Protein 2QZ6 (pdb70)

Organism: Pseudomonas fluorescens (NCBI:txid294)

InterPro domains:
  IPR001466 Beta-lactamase-related [PF00144] (8-355)
  IPR001586 Beta-lactamase, class-C active site [PS00336] (56-63)
  IPR012338 Beta-lactamase/transpeptidase-like [G3DSA:3.40.710.10] (1-358)
  IPR012338 Beta-lactamase/transpeptidase-like [SSF56601] (3-356)
  IPR050491 Beta-lactamase AmpC-like [PTHR46825] (4-354)
  IPR058136 Beta-lactamase AmpC [NF033085] (2-355)

B-factor: mean 21.41, std 12.97, range [0.08, 87.24]

CATH classification: 3.40.710.10

Secondary structure (DSSP, 8-state):
-HHHHHHHHHHHHHHHTT-SEEEEEEEETTEEEEEEEEBS-TTT-PBP-TT-BEE-GGGHHHHHHHHHHHHHHTTS--TTSBGGGG-GGGTTSGGGSSBHHHHHTT-SS---SS---HHHHHHHHH---SS-TTTEE---HHHHHHHHHHHHHTTTS-HHHHIIIIITGGGT-SSEESS--GGGGGGBPPPB-TTS-B--PPP-TTHHHHT--EE-HHHHHHHHHHHH-GGGS-HHHHHHHHHHTSEEEEETTEEE-SS-EEEESS--HHHHHHHT-SHHHHS-EE-EEEEEEEPP-SSEEEEEEEE-SS-EEEEEEETTTTEEEEEEESB---HHHHHHHHHHHHHH-

Foldseek 3Di:
DLLVLLCVQVVVVCVVQVFQWKKKWKWAPNRIDIDIDHALEPPVRHGADLFFKFFFAQLLQLLLLLLLLLLVLVVLDDQAQQLCVQPVLLPDDLSNRAGLVLLQQQQSADAAAEDCVCVLVVSNNPDDGNGHGQFKHAHHQSSQLSSSQSSCSSVVHGSQCSSVVPRQVLLVAPFKHLDDDPVCVVSHGFFAASVRHTDDFDDDRSSSNGGRMMGGNVRVVSVVLCLLVVVVGPPSSVSSSQQQLWFFWDFQQWTHGRSKIKHAPPDDLVSVQVCVDPCVHHPMTTIGTDPPTGGDDARMKIKHWRDGRGKTWIWIAGSNRSIIMIMITSHNDDPSSVSVSRVSSRVVD

Nearest PDB structures (foldseek):
  2qz6-assembly1_A  TM=1.003E+00  e=3.146E-72  Pseudomonas fluorescens
  8sdv-assembly1_A  TM=9.939E-01  e=1.011E-52  Pseudomonas aeruginosa
  4gzb-assembly1_A  TM=9.931E-01  e=1.407E-52  Pseudomonas aeruginosa PAO1
  4hef-assembly1_A  TM=9.935E-01  e=1.486E-52  Pseudomonas aeruginosa PAO1
  8sdl-assembly1_A  TM=9.933E-01  e=1.023E-51  Pseudomonas aeruginosa

Structure (mmCIF, N/CA/C/O backbone):
data_2QZ6
#
_entry.id   2QZ6
#
_cell.length_a   43.600
_cell.length_b   69.700
_cell.length_c   53.900
_cell.angle_alpha   90.000
_cell.angle_beta   90.900
_cell.angle_gamma   90.000
#
_symmetry.space_group_name_H-M   'P 1 21 1'
#
loop_
_entity.id
_entity.type
_entity.pdbx_description
1 polymer Beta-lactamase
2 water water
#
loop_
_atom_site.group_PDB
_atom_site.id
_atom_site.type_symbol
_atom_site.label_atom_id
_atom_site.label_alt_id
_atom_site.label_comp_id
_atom_site.label_asym_id
_atom_site.label_entity_id
_atom_site.label_seq_id
_atom_site.pdbx_PDB_ins_code
_atom_site.Cartn_x
_atom_site.Cartn_y
_atom_site.Cartn_z
_atom_site.occupancy
_atom_site.B_iso_or_equiv
_atom_site.auth_seq_id
_atom_site.auth_comp_id
_atom_site.auth_asym_id
_atom_site.auth_atom_id
_atom_site.pdbx_PDB_model_num
ATOM 1 N N . ASP A 1 3 ? 30.927 3.230 -11.011 1.00 40.67 7 ASP A N 1
ATOM 2 C CA . ASP A 1 3 ? 31.067 3.633 -9.618 1.00 45.65 7 ASP A CA 1
ATOM 3 C C . ASP A 1 3 ? 30.101 2.843 -8.734 1.00 42.73 7 ASP A C 1
ATOM 4 O O . ASP A 1 3 ? 30.268 1.633 -8.580 1.00 32.91 7 ASP A O 1
ATOM 9 N N . ILE A 1 4 ? 29.120 3.548 -8.185 1.00 38.00 8 ILE A N 1
ATOM 10 C CA . ILE A 1 4 ? 28.100 2.978 -7.317 1.00 32.15 8 ILE A CA 1
ATOM 11 C C . ILE A 1 4 ? 27.223 1.972 -8.057 1.00 28.28 8 ILE A C 1
ATOM 12 O O . ILE A 1 4 ? 27.002 0.881 -7.528 1.00 31.62 8 ILE A O 1
ATOM 17 N N . ARG A 1 5 ? 26.725 2.310 -9.243 1.00 31.61 9 ARG A N 1
ATOM 18 C CA . ARG A 1 5 ? 25.834 1.426 -9.986 1.00 30.27 9 ARG A CA 1
ATOM 19 C C . ARG A 1 5 ? 26.475 0.061 -10.207 1.00 28.92 9 ARG A C 1
ATOM 20 O O . ARG A 1 5 ? 25.799 -0.967 -10.180 1.00 22.81 9 ARG A O 1
ATOM 28 N N . GLN A 1 6 ? 27.789 0.050 -10.425 1.00 21.56 10 GLN A N 1
ATOM 29 C CA . GLN A 1 6 ? 28.459 -1.237 -10.624 1.00 15.62 10 GLN A CA 1
ATOM 30 C C . GLN A 1 6 ? 28.632 -1.975 -9.311 1.00 16.50 10 GLN A C 1
ATOM 31 O O . GLN A 1 6 ? 28.475 -3.201 -9.282 1.00 20.59 10 GLN A O 1
ATOM 37 N N . VAL A 1 7 ? 28.934 -1.300 -8.194 1.00 14.49 11 VAL A N 1
ATOM 38 C CA . VAL A 1 7 ? 29.006 -2.089 -6.962 1.00 17.82 11 VAL A CA 1
ATOM 39 C C . VAL A 1 7 ? 27.607 -2.563 -6.557 1.00 16.56 11 VAL A C 1
ATOM 40 O O . VAL A 1 7 ? 27.480 -3.693 -6.081 1.00 15.68 11 VAL A O 1
ATOM 44 N N . VAL A 1 8 ? 26.564 -1.762 -6.736 1.00 9.49 12 VAL A N 1
ATOM 45 C CA . VAL A 1 8 ? 25.218 -2.222 -6.361 1.00 12.23 12 VAL A CA 1
ATOM 46 C C . VAL A 1 8 ? 24.817 -3.401 -7.239 1.00 13.04 12 VAL A C 1
ATOM 47 O O . VAL A 1 8 ? 24.309 -4.416 -6.770 1.00 14.71 12 VAL A O 1
ATOM 51 N N . ASP A 1 9 ? 25.059 -3.292 -8.542 1.00 15.45 13 ASP A N 1
ATOM 52 C CA . ASP A 1 9 ? 24.786 -4.390 -9.457 1.00 12.44 13 ASP A CA 1
ATOM 53 C C . ASP A 1 9 ? 25.530 -5.659 -9.065 1.00 10.32 13 ASP A C 1
ATOM 54 O O . ASP A 1 9 ? 24.980 -6.759 -9.116 1.00 25.07 13 ASP A O 1
ATOM 59 N N . SER A 1 10 ? 26.797 -5.524 -8.680 1.00 7.56 14 SER A N 1
ATOM 60 C CA . SER A 1 10 ? 27.579 -6.726 -8.375 1.00 14.10 14 SER A CA 1
ATOM 61 C C . SER A 1 10 ? 27.315 -7.242 -6.972 1.00 18.13 14 SER A C 1
ATOM 62 O O . SER A 1 10 ? 27.880 -8.271 -6.604 1.00 21.21 14 SER A O 1
ATOM 65 N N . THR A 1 11 ? 26.476 -6.573 -6.173 1.00 12.80 15 THR A N 1
ATOM 66 C CA . THR A 1 11 ? 26.138 -7.185 -4.895 1.00 13.60 15 THR A CA 1
ATOM 67 C C . THR A 1 11 ? 24.718 -7.750 -4.972 1.00 12.49 15 THR A C 1
ATOM 68 O O . THR A 1 11 ? 24.441 -8.803 -4.403 1.00 14.21 15 THR A O 1
ATOM 72 N N . VAL A 1 12 ? 23.814 -7.067 -5.664 1.00 8.33 16 VAL A N 1
ATOM 73 C CA . VAL A 1 12 ? 22.414 -7.490 -5.661 1.00 12.52 16 VAL A CA 1
ATOM 74 C C . VAL A 1 12 ? 22.117 -8.575 -6.680 1.00 11.84 16 VAL A C 1
ATOM 75 O O . VAL A 1 12 ? 21.349 -9.505 -6.416 1.00 15.67 16 VAL A O 1
ATOM 79 N N . GLU A 1 13 ? 22.712 -8.492 -7.868 1.00 10.51 17 GLU A N 1
ATOM 80 C CA . GLU A 1 13 ? 22.471 -9.546 -8.859 1.00 15.72 17 GLU A CA 1
ATOM 81 C C . GLU A 1 13 ? 22.884 -10.913 -8.334 1.00 14.85 17 GLU A C 1
ATOM 82 O O . GLU A 1 13 ? 22.090 -11.863 -8.410 1.00 14.74 17 GLU A O 1
ATOM 88 N N . PRO A 1 14 ? 24.092 -11.090 -7.809 1.00 15.75 18 PRO A N 1
ATOM 89 C CA . PRO A 1 14 ? 24.454 -12.387 -7.219 1.00 8.33 18 PRO A CA 1
ATOM 90 C C . PRO A 1 14 ? 23.554 -12.759 -6.047 1.00 18.61 18 PRO A C 1
ATOM 91 O O . PRO A 1 14 ? 23.223 -13.930 -5.839 1.00 16.28 18 PRO A O 1
ATOM 95 N N . LEU A 1 15 ? 23.149 -11.770 -5.255 1.00 17.28 19 LEU A N 1
ATOM 96 C CA . LEU A 1 15 ? 22.241 -12.014 -4.139 1.00 13.70 19 LEU A CA 1
ATOM 97 C C . LEU A 1 15 ? 20.915 -12.595 -4.626 1.00 17.18 19 LEU A C 1
ATOM 98 O O . LEU A 1 15 ? 20.422 -13.628 -4.169 1.00 16.13 19 LEU A O 1
ATOM 103 N N . MET A 1 16 ? 20.340 -11.901 -5.598 1.00 12.97 20 MET A N 1
ATOM 104 C CA . MET A 1 16 ? 19.062 -12.261 -6.208 1.00 16.72 20 MET A CA 1
ATOM 105 C C . MET A 1 16 ? 19.109 -13.611 -6.900 1.00 16.56 20 MET A C 1
ATOM 106 O O . MET A 1 16 ? 18.117 -14.347 -6.872 1.00 7.75 20 MET A O 1
ATOM 111 N N . GLN A 1 17 ? 20.233 -13.970 -7.509 1.00 15.97 21 GLN A N 1
ATOM 112 C CA . GLN A 1 17 ? 20.418 -15.290 -8.092 1.00 14.41 21 GLN A CA 1
ATOM 113 C C . GLN A 1 17 ? 20.537 -16.364 -7.015 1.00 11.67 21 GLN A C 1
ATOM 114 O O . GLN A 1 17 ? 19.957 -17.445 -7.109 1.00 18.89 21 GLN A O 1
ATOM 120 N N . GLN A 1 18 ? 21.291 -16.076 -5.966 1.00 9.10 22 GLN A N 1
ATOM 121 C CA . GLN A 1 18 ? 21.539 -17.005 -4.867 1.00 13.18 22 GLN A CA 1
ATOM 122 C C . GLN A 1 18 ? 20.280 -17.348 -4.086 1.00 18.71 22 GLN A C 1
ATOM 123 O O . GLN A 1 18 ? 20.023 -18.478 -3.662 1.00 12.07 22 GLN A O 1
ATOM 129 N N . GLN A 1 19 ? 19.450 -16.332 -3.875 1.00 20.81 23 GLN A N 1
ATOM 130 C CA . GLN A 1 19 ? 18.227 -16.465 -3.102 1.00 19.45 23 GLN A CA 1
ATOM 131 C C . GLN A 1 19 ? 16.995 -16.643 -3.974 1.00 14.23 23 GLN A C 1
ATOM 132 O O . GLN A 1 19 ? 15.877 -16.726 -3.456 1.00 15.02 23 GLN A O 1
ATOM 138 N N . ASP A 1 20 ? 17.195 -16.693 -5.283 1.00 18.06 24 ASP A N 1
ATOM 139 C CA . ASP A 1 20 ? 16.097 -16.794 -6.239 1.00 24.03 24 ASP A CA 1
ATOM 140 C C . ASP A 1 20 ? 14.983 -15.794 -5.936 1.00 25.47 24 ASP A C 1
ATOM 141 O O . ASP A 1 20 ? 13.821 -16.157 -5.739 1.00 18.90 24 ASP A O 1
ATOM 146 N N . ILE A 1 21 ? 15.347 -14.515 -5.897 1.00 21.12 25 ILE A N 1
ATOM 147 C CA . ILE A 1 21 ? 14.381 -13.454 -5.619 1.00 18.95 25 ILE A CA 1
ATOM 148 C C . ILE A 1 21 ? 13.765 -12.904 -6.896 1.00 15.82 25 ILE A C 1
ATOM 149 O O . ILE A 1 21 ? 14.479 -12.589 -7.849 1.00 12.25 25 ILE A O 1
ATOM 154 N N . ALA A 1 22 ? 12.435 -12.787 -6.956 1.00 12.13 26 ALA A N 1
ATOM 155 C CA . ALA A 1 22 ? 11.795 -12.305 -8.180 1.00 14.25 26 ALA A CA 1
ATOM 156 C C . ALA A 1 22 ? 12.114 -10.848 -8.493 1.00 10.24 26 ALA A C 1
ATOM 157 O O . ALA A 1 22 ? 12.369 -10.459 -9.636 1.00 13.62 26 ALA A O 1
ATOM 159 N N . GLY A 1 23 ? 12.091 -10.005 -7.463 1.00 8.50 27 GLY A N 1
ATOM 160 C CA . GLY A 1 23 ? 12.278 -8.579 -7.655 1.00 7.40 27 GLY A CA 1
ATOM 161 C C . GLY A 1 23 ? 12.887 -7.910 -6.433 1.00 6.78 27 GLY A C 1
ATOM 162 O O . GLY A 1 23 ? 12.584 -8.251 -5.294 1.00 4.59 27 GLY A O 1
ATOM 163 N N . LEU A 1 24 ? 13.760 -6.957 -6.710 1.00 6.52 28 LEU A N 1
ATOM 164 C CA . LEU A 1 24 ? 14.515 -6.206 -5.742 1.00 2.76 28 LEU A CA 1
ATOM 165 C C . LEU A 1 24 ? 14.672 -4.759 -6.199 1.00 6.22 28 LEU A C 1
ATOM 166 O O . LEU A 1 24 ? 15.131 -4.484 -7.301 1.00 10.56 28 LEU A O 1
ATOM 171 N N . SER A 1 25 ? 14.302 -3.840 -5.319 1.00 3.08 29 SER A N 1
ATOM 172 C CA . SER A 1 25 ? 14.624 -2.446 -5.571 1.00 6.45 29 SER A CA 1
ATOM 173 C C . SER A 1 25 ? 15.620 -1.986 -4.515 1.00 15.52 29 SER A C 1
ATOM 174 O O . SER A 1 25 ? 15.529 -2.336 -3.336 1.00 10.99 29 SER A O 1
ATOM 177 N N . VAL A 1 26 ? 16.601 -1.191 -4.937 1.00 13.20 30 VAL A N 1
ATOM 178 C CA . VAL A 1 26 ? 17.531 -0.672 -3.941 1.00 14.19 30 VAL A CA 1
ATOM 179 C C . VAL A 1 26 ? 17.534 0.846 -4.029 1.00 8.63 30 VAL A C 1
ATOM 180 O O . VAL A 1 26 ? 17.533 1.339 -5.154 1.00 7.11 30 VAL A O 1
ATOM 184 N N . ALA A 1 27 ? 17.549 1.532 -2.902 1.00 14.99 31 ALA A N 1
ATOM 185 C CA . ALA A 1 27 ? 17.730 2.976 -2.891 1.00 8.59 31 ALA A CA 1
ATOM 186 C C . ALA A 1 27 ? 18.888 3.334 -1.963 1.00 10.68 31 ALA A C 1
ATOM 187 O O . ALA A 1 27 ? 18.979 2.825 -0.851 1.00 5.56 31 ALA A O 1
ATOM 189 N N . VAL A 1 28 ? 19.756 4.211 -2.434 1.00 9.64 32 VAL A N 1
ATOM 190 C CA . VAL A 1 28 ? 20.832 4.760 -1.630 1.00 13.98 32 VAL A CA 1
ATOM 191 C C . VAL A 1 28 ? 20.641 6.268 -1.567 1.00 5.21 32 VAL A C 1
ATOM 192 O O . VAL A 1 28 ? 20.090 6.839 -2.499 1.00 2.54 32 VAL A O 1
ATOM 196 N N . ILE A 1 29 ? 21.086 6.903 -0.490 1.00 8.85 33 ILE A N 1
ATOM 197 C CA . ILE A 1 29 ? 21.070 8.368 -0.511 1.00 11.11 33 ILE A CA 1
ATOM 198 C C . ILE A 1 29 ? 22.423 8.844 0.018 1.00 12.71 33 ILE A C 1
ATOM 199 O O . ILE A 1 29 ? 23.027 8.197 0.869 1.00 15.71 33 ILE A O 1
ATOM 204 N N . GLN A 1 30 ? 22.873 9.960 -0.517 1.00 13.05 34 GLN A N 1
ATOM 205 C CA . GLN A 1 30 ? 24.118 10.602 -0.098 1.00 13.75 34 GLN A CA 1
ATOM 206 C C . GLN A 1 30 ? 23.939 12.103 -0.290 1.00 8.96 34 GLN A C 1
ATOM 207 O O . GLN A 1 30 ? 23.442 12.523 -1.338 1.00 12.96 34 GLN A O 1
ATOM 213 N N . ASN A 1 31 ? 24.295 12.908 0.702 1.00 18.87 35 ASN A N 1
ATOM 214 C CA . ASN A 1 31 ? 24.162 14.357 0.541 1.00 23.00 35 ASN A CA 1
ATOM 215 C C . ASN A 1 31 ? 22.766 14.798 0.139 1.00 22.69 35 ASN A C 1
ATOM 216 O O . ASN A 1 31 ? 22.628 15.691 -0.696 1.00 20.03 35 ASN A O 1
ATOM 221 N N . GLY A 1 32 ? 21.737 14.173 0.704 1.00 20.09 36 GLY A N 1
ATOM 222 C CA . GLY A 1 32 ? 20.366 14.444 0.316 1.00 16.07 36 GLY A CA 1
ATOM 223 C C . GLY A 1 32 ? 20.008 13.969 -1.079 1.00 14.62 36 GLY A C 1
ATOM 224 O O . GLY A 1 32 ? 18.898 14.233 -1.545 1.00 12.17 36 GLY A O 1
ATOM 225 N N . LYS A 1 33 ? 20.899 13.275 -1.781 1.00 18.35 37 LYS A N 1
ATOM 226 C CA . LYS A 1 33 ? 20.635 12.911 -3.176 1.00 21.02 37 LYS A CA 1
ATOM 227 C C . LYS A 1 33 ? 20.412 11.420 -3.365 1.00 19.69 37 LYS A C 1
ATOM 228 O O . LYS A 1 33 ? 21.302 10.616 -3.088 1.00 14.28 37 LYS A O 1
ATOM 234 N N . ALA A 1 34 ? 19.237 11.013 -3.839 1.00 24.80 38 ALA A N 1
ATOM 235 C CA . ALA A 1 34 ? 18.868 9.608 -3.970 1.00 18.67 38 ALA A CA 1
ATOM 236 C C . ALA A 1 34 ? 19.218 8.974 -5.313 1.00 19.45 38 ALA A C 1
ATOM 237 O O . ALA A 1 34 ? 19.219 9.605 -6.371 1.00 11.88 38 ALA A O 1
ATOM 239 N N . GLN A 1 35 ? 19.528 7.677 -5.294 1.00 13.82 39 GLN A N 1
ATOM 240 C CA . GLN A 1 35 ? 19.712 6.898 -6.511 1.00 10.26 39 GLN A CA 1
ATOM 241 C C . GLN A 1 35 ? 19.032 5.533 -6.360 1.00 13.48 39 GLN A C 1
ATOM 242 O O . GLN A 1 35 ? 19.083 4.968 -5.271 1.00 14.83 39 GLN A O 1
ATOM 248 N N . TYR A 1 36 ? 18.428 5.050 -7.430 1.00 15.40 40 TYR A N 1
ATOM 249 C CA . TYR A 1 36 ? 17.647 3.830 -7.480 1.00 11.74 40 TYR A CA 1
ATOM 250 C C . TYR A 1 36 ? 18.182 2.768 -8.417 1.00 10.42 40 TYR A C 1
ATOM 251 O O . TYR A 1 36 ? 18.530 2.968 -9.577 1.00 12.06 40 TYR A O 1
ATOM 260 N N . PHE A 1 37 ? 18.254 1.556 -7.874 1.00 8.96 41 PHE A N 1
ATOM 261 C CA . PHE A 1 37 ? 18.712 0.408 -8.661 1.00 7.80 41 PHE A CA 1
ATOM 262 C C . PHE A 1 37 ? 17.657 -0.681 -8.550 1.00 11.19 41 PHE A C 1
ATOM 263 O O . PHE A 1 37 ? 17.322 -1.119 -7.448 1.00 8.60 41 PHE A O 1
ATOM 271 N N . ASN A 1 38 ? 17.122 -1.069 -9.696 1.00 14.03 42 ASN A N 1
ATOM 272 C CA . ASN A 1 38 ? 15.925 -1.890 -9.764 1.00 15.90 42 ASN A CA 1
ATOM 273 C C . ASN A 1 38 ? 16.174 -3.169 -10.542 1.00 17.31 42 ASN A C 1
ATOM 274 O O . ASN A 1 38 ? 16.732 -3.152 -11.640 1.00 17.05 42 ASN A O 1
ATOM 279 N N . TYR A 1 39 ? 15.769 -4.309 -9.975 1.00 12.19 43 TYR A N 1
ATOM 280 C CA . TYR A 1 39 ? 16.058 -5.581 -10.628 1.00 11.95 43 TYR A CA 1
ATOM 281 C C . TYR A 1 39 ? 14.863 -6.525 -10.629 1.00 11.09 43 TYR A C 1
ATOM 282 O O . TYR A 1 39 ? 14.120 -6.568 -9.653 1.00 16.17 43 TYR A O 1
ATOM 291 N N . GLY A 1 40 ? 14.701 -7.290 -11.706 1.00 9.07 44 GLY A N 1
ATOM 292 C CA . GLY A 1 40 ? 13.673 -8.301 -11.771 1.00 6.75 44 GLY A CA 1
ATOM 293 C C . GLY A 1 40 ? 12.269 -7.752 -11.835 1.00 9.63 44 GLY A C 1
ATOM 294 O O . GLY A 1 40 ? 12.081 -6.629 -12.304 1.00 11.52 44 GLY A O 1
ATOM 295 N N . VAL A 1 41 ? 11.311 -8.548 -11.371 1.00 14.53 45 VAL A N 1
ATOM 296 C CA . VAL A 1 41 ? 9.888 -8.317 -11.575 1.00 8.69 45 VAL A CA 1
ATOM 297 C C . VAL A 1 41 ? 9.082 -8.311 -10.283 1.00 15.51 45 VAL A C 1
ATOM 298 O O . VAL A 1 41 ? 9.412 -8.964 -9.294 1.00 13.80 45 VAL A O 1
ATOM 302 N N . ALA A 1 42 ? 8.004 -7.526 -10.333 1.00 10.59 46 ALA A N 1
ATOM 303 C CA . ALA A 1 42 ? 7.103 -7.374 -9.202 1.00 9.38 46 ALA A CA 1
ATOM 304 C C . ALA A 1 42 ? 6.096 -8.525 -9.143 1.00 10.92 46 ALA A C 1
ATOM 305 O O . ALA A 1 42 ? 5.449 -8.730 -8.120 1.00 9.65 46 ALA A O 1
ATOM 307 N N . ASN A 1 43 ? 5.992 -9.241 -10.250 1.00 9.34 47 ASN A N 1
ATOM 308 C CA . ASN A 1 43 ? 5.054 -10.324 -10.475 1.00 14.72 47 ASN A CA 1
ATOM 309 C C . ASN A 1 43 ? 5.618 -11.338 -11.461 1.00 16.69 47 ASN A C 1
ATOM 310 O O . ASN A 1 43 ? 6.030 -11.008 -12.571 1.00 15.76 47 ASN A O 1
ATOM 315 N N . LYS A 1 44 ? 5.657 -12.609 -11.069 1.00 24.67 48 LYS A N 1
ATOM 316 C CA . LYS A 1 44 ? 6.276 -13.602 -11.943 1.00 24.21 48 LYS A CA 1
ATOM 317 C C . LYS A 1 44 ? 5.390 -13.932 -13.135 1.00 22.72 48 LYS A C 1
ATOM 318 O O . LYS A 1 44 ? 5.898 -14.493 -14.108 1.00 17.27 48 LYS A O 1
ATOM 324 N N . ASP A 1 45 ? 4.104 -13.605 -13.096 1.00 21.75 49 ASP A N 1
ATOM 325 C CA . ASP A 1 45 ? 3.222 -13.932 -14.217 1.00 22.77 49 ASP A CA 1
ATOM 326 C C . ASP A 1 45 ? 3.141 -12.803 -15.230 1.00 20.19 49 ASP A C 1
ATOM 327 O O . ASP A 1 45 ? 3.213 -12.971 -16.447 1.00 24.65 49 ASP A O 1
ATOM 332 N N . SER A 1 46 ? 2.971 -11.592 -14.711 1.00 15.16 50 SER A N 1
ATOM 333 C CA . SER A 1 46 ? 2.850 -10.421 -15.560 1.00 15.74 50 SER A CA 1
ATOM 334 C C . SER A 1 46 ? 4.195 -9.888 -16.040 1.00 12.57 50 SER A C 1
ATOM 335 O O . SER A 1 46 ? 4.249 -9.178 -17.043 1.00 18.12 50 SER A O 1
ATOM 338 N N . LYS A 1 47 ? 5.271 -10.213 -15.338 1.00 9.41 51 LYS A N 1
ATOM 339 C CA . LYS A 1 47 ? 6.621 -9.747 -15.621 1.00 13.00 51 LYS A CA 1
ATOM 340 C C . LYS A 1 47 ? 6.693 -8.224 -15.489 1.00 12.38 51 LYS A C 1
ATOM 341 O O . LYS A 1 47 ? 7.534 -7.578 -16.107 1.00 13.83 51 LYS A O 1
ATOM 347 N N . GLN A 1 48 ? 5.804 -7.677 -14.672 1.00 10.33 52 GLN A N 1
ATOM 348 C CA . GLN A 1 48 ? 5.825 -6.251 -14.350 1.00 11.95 52 GLN A CA 1
ATOM 349 C C . GLN A 1 48 ? 7.170 -5.893 -13.738 1.00 17.53 52 GLN A C 1
ATOM 350 O O . GLN A 1 48 ? 7.612 -6.523 -12.767 1.00 24.76 52 GLN A O 1
ATOM 356 N N . PRO A 1 49 ? 7.867 -4.896 -14.263 1.00 9.12 53 PRO A N 1
ATOM 357 C CA . PRO A 1 49 ? 9.221 -4.647 -13.753 1.00 17.18 53 PRO A CA 1
ATOM 358 C C . PRO A 1 49 ? 9.197 -3.950 -12.394 1.00 19.34 53 PRO A C 1
ATOM 359 O O . PRO A 1 49 ? 8.231 -3.307 -11.984 1.00 12.75 53 PRO A O 1
ATOM 363 N N . ILE A 1 50 ? 10.310 -4.107 -11.678 1.00 12.62 54 ILE A N 1
ATOM 364 C CA . ILE A 1 50 ? 10.465 -3.454 -10.384 1.00 11.08 54 ILE A CA 1
ATOM 365 C C . ILE A 1 50 ? 10.878 -2.009 -10.628 1.00 9.24 54 ILE A C 1
ATOM 366 O O . ILE A 1 50 ? 11.696 -1.779 -11.514 1.00 7.27 54 ILE A O 1
ATOM 371 N N . THR A 1 51 ? 10.329 -1.051 -9.890 1.00 8.45 55 THR A N 1
ATOM 372 C CA . THR A 1 51 ? 10.794 0.325 -10.001 1.00 6.16 55 THR A CA 1
ATOM 373 C C . THR A 1 51 ? 10.892 0.901 -8.589 1.00 9.67 55 THR A C 1
ATOM 374 O O . THR A 1 51 ? 10.517 0.230 -7.625 1.00 9.67 55 THR A O 1
ATOM 378 N N . GLU A 1 52 ? 11.372 2.139 -8.472 1.00 4.86 56 GLU A N 1
ATOM 379 C CA . GLU A 1 52 ? 11.412 2.761 -7.150 1.00 3.74 56 GLU A CA 1
ATOM 380 C C . GLU A 1 52 ? 10.018 3.208 -6.729 1.00 5.55 56 GLU A C 1
ATOM 381 O O . GLU A 1 52 ? 9.874 3.762 -5.639 1.00 11.89 56 GLU A O 1
ATOM 387 N N . ASN A 1 53 ? 8.993 2.963 -7.543 1.00 7.67 57 ASN A N 1
ATOM 388 C CA . ASN A 1 53 ? 7.626 3.245 -7.107 1.00 11.12 57 ASN A CA 1
ATOM 389 C C . ASN A 1 53 ? 6.850 1.965 -6.811 1.00 7.81 57 ASN A C 1
ATOM 390 O O . ASN A 1 53 ? 5.734 2.012 -6.300 1.00 4.24 57 ASN A O 1
ATOM 395 N N . THR A 1 54 ? 7.433 0.815 -7.108 1.00 4.69 58 THR A N 1
ATOM 396 C CA . THR A 1 54 ? 6.855 -0.457 -6.676 1.00 7.30 58 THR A CA 1
ATOM 397 C C . THR A 1 54 ? 6.568 -0.444 -5.183 1.00 4.14 58 THR A C 1
ATOM 398 O O . THR A 1 54 ? 7.395 0.020 -4.399 1.00 7.91 58 THR A O 1
ATOM 402 N N . LEU A 1 55 ? 5.422 -0.945 -4.750 1.00 10.83 59 LEU A N 1
ATOM 403 C CA . LEU A 1 55 ? 5.110 -1.027 -3.330 1.00 5.74 59 LEU A CA 1
ATOM 404 C C . LEU A 1 55 ? 5.408 -2.430 -2.802 1.00 2.62 59 LEU A C 1
ATOM 405 O O . LEU A 1 55 ? 4.995 -3.437 -3.375 1.00 9.96 59 LEU A O 1
ATOM 410 N N . PHE A 1 56 ? 6.133 -2.507 -1.704 1.00 4.98 60 PHE A N 1
ATOM 411 C CA . PHE A 1 56 ? 6.466 -3.712 -0.994 1.00 4.93 60 PHE A CA 1
ATOM 412 C C . PHE A 1 56 ? 5.908 -3.681 0.432 1.00 9.08 60 PHE A C 1
ATOM 413 O O . PHE A 1 56 ? 5.694 -2.611 0.997 1.00 9.22 60 PHE A O 1
ATOM 421 N N . GLU A 1 57 ? 5.727 -4.869 0.987 1.00 6.20 61 GLU A N 1
ATOM 422 C CA . GLU A 1 57 ? 5.521 -5.057 2.408 1.00 5.18 61 GLU A CA 1
ATOM 423 C C . GLU A 1 57 ? 6.872 -4.935 3.104 1.00 14.75 61 GLU A C 1
ATOM 424 O O . GLU A 1 57 ? 7.902 -5.443 2.651 1.00 7.81 61 GLU A O 1
ATOM 430 N N . ILE A 1 58 ? 6.883 -4.218 4.234 1.00 14.20 62 ILE A N 1
ATOM 431 C CA . ILE A 1 58 ? 8.184 -4.008 4.873 1.00 11.06 62 ILE A CA 1
ATOM 432 C C . ILE A 1 58 ? 8.232 -4.653 6.245 1.00 9.70 62 ILE A C 1
ATOM 433 O O . ILE A 1 58 ? 9.232 -4.578 6.955 1.00 9.44 62 ILE A O 1
ATOM 438 N N . GLY A 1 59 ? 7.151 -5.315 6.658 1.00 11.59 63 GLY A N 1
ATOM 439 C CA . GLY A 1 59 ? 7.167 -5.992 7.944 1.00 6.77 63 GLY A CA 1
ATOM 440 C C . GLY A 1 59 ? 7.518 -5.084 9.110 1.00 9.19 63 GLY A C 1
ATOM 441 O O . GLY A 1 59 ? 6.956 -3.996 9.229 1.00 11.27 63 GLY A O 1
ATOM 442 N N . SER A 1 60 ? 8.431 -5.521 9.960 1.00 5.15 64 SER A N 1
ATOM 443 C CA . SER A 1 60 ? 8.783 -4.894 11.225 1.00 10.37 64 SER A CA 1
ATOM 444 C C . SER A 1 60 ? 9.444 -3.539 11.054 1.00 9.88 64 SER A C 1
ATOM 445 O O . SER A 1 60 ? 9.629 -2.803 12.024 1.00 7.14 64 SER A O 1
ATOM 448 N N . VAL A 1 61 ? 9.765 -3.170 9.813 1.00 2.03 65 VAL A N 1
ATOM 449 C CA . VAL A 1 61 ? 10.192 -1.788 9.581 1.00 3.16 65 VAL A CA 1
ATOM 450 C C . VAL A 1 61 ? 9.014 -0.861 9.891 1.00 6.54 65 VAL A C 1
ATOM 451 O O . VAL A 1 61 ? 9.233 0.305 10.219 1.00 13.41 65 VAL A O 1
ATOM 455 N N . SER A 1 62 ? 7.788 -1.378 9.826 1.00 2.72 66 SER A N 1
ATOM 456 C CA . SER A 1 62 ? 6.583 -0.657 10.216 1.00 6.27 66 SER A CA 1
ATOM 457 C C . SER A 1 62 ? 6.707 -0.130 11.650 1.00 10.80 66 SER A C 1
ATOM 458 O O . SER A 1 62 ? 6.124 0.905 11.966 1.00 16.24 66 SER A O 1
ATOM 461 N N . LYS A 1 63 ? 7.456 -0.876 12.448 1.00 6.63 67 LYS A N 1
ATOM 462 C CA . LYS A 1 63 ? 7.717 -0.592 13.845 1.00 14.19 67 LYS A CA 1
ATOM 463 C C . LYS A 1 63 ? 8.414 0.743 14.068 1.00 8.16 67 LYS A C 1
ATOM 464 O O . LYS A 1 63 ? 8.258 1.332 15.138 1.00 7.42 67 LYS A O 1
ATOM 470 N N . THR A 1 64 ? 9.171 1.224 13.089 1.00 8.87 68 THR A N 1
ATOM 471 C CA . THR A 1 64 ? 9.827 2.524 13.215 1.00 1.03 68 THR A CA 1
ATOM 472 C C . THR A 1 64 ? 8.809 3.633 12.954 1.00 7.33 68 THR A C 1
ATOM 473 O O . THR A 1 64 ? 8.902 4.725 13.512 1.00 17.59 68 THR A O 1
ATOM 477 N N . PHE A 1 65 ? 7.829 3.338 12.108 1.00 7.42 69 PHE A N 1
ATOM 478 C CA . PHE A 1 65 ? 6.766 4.290 11.801 1.00 11.09 69 PHE A CA 1
ATOM 479 C C . PHE A 1 65 ? 5.829 4.442 12.996 1.00 9.75 69 PHE A C 1
ATOM 480 O O . PHE A 1 65 ? 5.346 5.528 13.308 1.00 11.62 69 PHE A O 1
ATOM 488 N N . THR A 1 66 ? 5.573 3.332 13.671 1.00 12.68 70 THR A N 1
ATOM 489 C CA . THR A 1 66 ? 4.763 3.315 14.886 1.00 14.92 70 THR A CA 1
ATOM 490 C C . THR A 1 66 ? 5.386 4.140 16.007 1.00 10.38 70 THR A C 1
ATOM 491 O O . THR A 1 66 ? 4.697 4.887 16.701 1.00 6.92 70 THR A O 1
ATOM 495 N N . ALA A 1 67 ? 6.691 3.965 16.150 1.00 8.98 71 ALA A N 1
ATOM 496 C CA . ALA A 1 67 ? 7.552 4.604 17.127 1.00 7.30 71 ALA A CA 1
ATOM 497 C C . ALA A 1 67 ? 7.644 6.098 16.835 1.00 8.01 71 ALA A C 1
ATOM 498 O O . ALA A 1 67 ? 7.678 6.875 17.787 1.00 8.92 71 ALA A O 1
ATOM 500 N N . THR A 1 68 ? 7.663 6.462 15.549 1.00 0.67 72 THR A N 1
ATOM 501 C CA . THR A 1 68 ? 7.648 7.888 15.246 1.00 4.71 72 THR A CA 1
ATOM 502 C C . THR A 1 68 ? 6.295 8.520 15.585 1.00 10.79 72 THR A C 1
ATOM 503 O O . THR A 1 68 ? 6.226 9.681 15.988 1.00 16.23 72 THR A O 1
ATOM 507 N N . LEU A 1 69 ? 5.231 7.747 15.405 1.00 8.15 73 LEU A N 1
ATOM 508 C CA . LEU A 1 69 ? 3.893 8.174 15.783 1.00 13.61 73 LEU A CA 1
ATOM 509 C C . LEU A 1 69 ? 3.841 8.425 17.288 1.00 12.37 73 LEU A C 1
ATOM 510 O O . LEU A 1 69 ? 3.334 9.460 17.735 1.00 9.32 73 LEU A O 1
ATOM 515 N N . ALA A 1 70 ? 4.364 7.477 18.068 1.00 8.33 74 ALA A N 1
ATOM 516 C CA . ALA A 1 70 ? 4.374 7.649 19.525 1.00 4.70 74 ALA A CA 1
ATOM 517 C C . ALA A 1 70 ? 5.203 8.857 19.940 1.00 15.94 74 ALA A C 1
ATOM 518 O O . ALA A 1 70 ? 4.855 9.573 20.885 1.00 11.25 74 ALA A O 1
ATOM 520 N N . GLY A 1 71 ? 6.305 9.081 19.223 1.00 16.63 75 GLY A N 1
ATOM 521 C CA . GLY A 1 71 ? 7.202 10.191 19.517 1.00 9.63 75 GLY A CA 1
ATOM 522 C C . GLY A 1 71 ? 6.521 11.519 19.213 1.00 10.86 75 GLY A C 1
ATOM 523 O O . GLY A 1 71 ? 6.792 12.519 19.869 1.00 13.72 75 GLY A O 1
ATOM 524 N N . TYR A 1 72 ? 5.639 11.510 18.221 1.00 12.31 76 TYR A N 1
ATOM 525 C CA . TYR A 1 72 ? 4.857 12.688 17.850 1.00 15.72 76 TYR A CA 1
ATOM 526 C C . TYR A 1 72 ? 3.809 12.970 18.925 1.00 21.21 76 TYR A C 1
ATOM 527 O O . TYR A 1 72 ? 3.474 14.121 19.221 1.00 19.76 76 TYR A O 1
ATOM 536 N N . ALA A 1 73 ? 3.273 11.912 19.525 1.00 14.33 77 ALA A N 1
ATOM 537 C CA . ALA A 1 73 ? 2.340 12.074 20.636 1.00 13.52 77 ALA A CA 1
ATOM 538 C C . ALA A 1 73 ? 3.067 12.675 21.835 1.00 16.44 77 ALA A C 1
ATOM 539 O O . ALA A 1 73 ? 2.569 13.573 22.502 1.00 17.05 77 ALA A O 1
ATOM 541 N N . LEU A 1 74 ? 4.273 12.184 22.110 1.00 19.14 78 LEU A N 1
ATOM 542 C CA . LEU A 1 74 ? 5.059 12.752 23.212 1.00 20.73 78 LEU A CA 1
ATOM 543 C C . LEU A 1 74 ? 5.486 14.177 22.887 1.00 18.20 78 LEU A C 1
ATOM 544 O O . LEU A 1 74 ? 5.430 15.066 23.743 1.00 17.77 78 LEU A O 1
ATOM 549 N N . ALA A 1 75 ? 5.903 14.479 21.655 1.00 10.69 79 ALA A N 1
ATOM 550 C CA . ALA A 1 75 ? 6.279 15.868 21.378 1.00 18.74 79 ALA A CA 1
ATOM 551 C C . ALA A 1 75 ? 5.117 16.836 21.601 1.00 24.50 79 ALA A C 1
ATOM 552 O O . ALA A 1 75 ? 5.358 18.004 21.915 1.00 21.16 79 ALA A O 1
ATOM 554 N N . ASN A 1 76 ? 3.883 16.373 21.454 1.00 18.64 80 ASN A N 1
ATOM 555 C CA . ASN A 1 76 ? 2.701 17.205 21.559 1.00 13.35 80 ASN A CA 1
ATOM 556 C C . ASN A 1 76 ? 2.031 17.149 22.930 1.00 20.35 80 ASN A C 1
ATOM 557 O O . ASN A 1 76 ? 0.865 17.549 23.017 1.00 18.68 80 ASN A O 1
ATOM 562 N N . GLY A 1 77 ? 2.760 16.677 23.923 1.00 15.36 81 GLY A N 1
ATOM 563 C CA . GLY A 1 77 ? 2.381 16.609 25.311 1.00 14.07 81 GLY A CA 1
ATOM 564 C C . GLY A 1 77 ? 1.257 15.649 25.621 1.00 24.43 81 GLY A C 1
ATOM 565 O O . GLY A 1 77 ? 0.641 15.718 26.691 1.00 25.37 81 GLY A O 1
ATOM 566 N N . LYS A 1 78 ? 0.945 14.727 24.712 1.00 23.66 82 LYS A N 1
ATOM 567 C CA . LYS A 1 78 ? -0.141 13.785 24.964 1.00 21.64 82 LYS A CA 1
ATOM 568 C C . LYS A 1 78 ? 0.299 12.577 25.776 1.00 21.46 82 LYS A C 1
ATOM 569 O O . LYS A 1 78 ? -0.507 11.688 26.062 1.00 23.57 82 LYS A O 1
ATOM 575 N N . LEU A 1 79 ? 1.580 12.502 26.136 1.00 25.68 83 LEU A N 1
ATOM 576 C CA . LEU A 1 79 ? 2.034 11.240 26.753 1.00 21.25 83 LEU A CA 1
ATOM 577 C C . LEU A 1 79 ? 3.447 11.386 27.292 1.00 15.12 83 LEU A C 1
ATOM 578 O O . LEU A 1 79 ? 4.235 12.202 26.819 1.00 25.06 83 LEU A O 1
ATOM 583 N N . LYS A 1 80 ? 3.796 10.575 28.284 1.00 9.62 84 LYS A N 1
ATOM 584 C CA . LYS A 1 80 ? 5.171 10.517 28.771 1.00 17.35 84 LYS A CA 1
ATOM 585 C C . LYS A 1 80 ? 5.654 9.082 28.627 1.00 14.41 84 LYS A C 1
ATOM 586 O O . LYS A 1 80 ? 4.850 8.152 28.710 1.00 12.33 84 LYS A O 1
ATOM 592 N N . LEU A 1 81 ? 6.943 8.869 28.385 1.00 15.62 85 LEU A N 1
ATOM 593 C CA . LEU A 1 81 ? 7.355 7.475 28.157 1.00 11.12 85 LEU A CA 1
ATOM 594 C C . LEU A 1 81 ? 7.299 6.672 29.442 1.00 8.51 85 LEU A C 1
ATOM 595 O O . LEU A 1 81 ? 7.175 5.445 29.417 1.00 16.53 85 LEU A O 1
ATOM 600 N N . SER A 1 82 ? 7.372 7.348 30.584 1.00 15.09 86 SER A N 1
ATOM 601 C CA . SER A 1 82 ? 7.283 6.652 31.864 1.00 17.43 86 SER A CA 1
ATOM 602 C C . SER A 1 82 ? 5.862 6.311 32.290 1.00 17.07 86 SER A C 1
ATOM 603 O O . SER A 1 82 ? 5.653 5.711 33.346 1.00 24.22 86 SER A O 1
ATOM 606 N N . ASP A 1 83 ? 4.840 6.666 31.523 1.00 16.93 87 ASP A N 1
ATOM 607 C CA . ASP A 1 83 ? 3.466 6.434 31.952 1.00 18.38 87 ASP A CA 1
ATOM 608 C C . ASP A 1 83 ? 3.105 4.952 31.930 1.00 20.30 87 ASP A C 1
ATOM 609 O O . ASP A 1 83 ? 3.555 4.223 31.045 1.00 13.57 87 ASP A O 1
ATOM 614 N N . PRO A 1 84 ? 2.289 4.516 32.877 1.00 15.88 88 PRO A N 1
ATOM 615 C CA . PRO A 1 84 ? 1.808 3.129 32.886 1.00 16.32 88 PRO A CA 1
ATOM 616 C C . PRO A 1 84 ? 0.820 2.911 31.744 1.00 17.03 88 PRO A C 1
ATOM 617 O O . PRO A 1 84 ? 0.022 3.796 31.442 1.00 22.55 88 PRO A O 1
ATOM 621 N N . ALA A 1 85 ? 0.881 1.744 31.119 1.00 21.73 89 ALA A N 1
ATOM 622 C CA . ALA A 1 85 ? 0.023 1.441 29.978 1.00 18.89 89 ALA A CA 1
ATOM 623 C C . ALA A 1 85 ? -1.449 1.484 30.359 1.00 23.23 89 ALA A C 1
ATOM 624 O O . ALA A 1 85 ? -2.300 1.965 29.601 1.00 17.83 89 ALA A O 1
ATOM 626 N N . SER A 1 86 ? -1.798 1.011 31.559 1.00 18.17 90 SER A N 1
ATOM 627 C CA . SER A 1 86 ? -3.203 1.037 31.961 1.00 15.95 90 SER A CA 1
ATOM 628 C C . SER A 1 86 ? -3.776 2.451 31.929 1.00 25.82 90 SER A C 1
ATOM 629 O O . SER A 1 86 ? -4.996 2.601 31.807 1.00 27.19 90 SER A O 1
ATOM 632 N N . GLN A 1 87 ? -2.926 3.469 32.037 1.00 23.18 91 GLN A N 1
ATOM 633 C CA . GLN A 1 87 ? -3.377 4.849 31.997 1.00 26.69 91 GLN A CA 1
ATOM 634 C C . GLN A 1 87 ? -4.085 5.182 30.688 1.00 23.18 91 GLN A C 1
ATOM 635 O O . GLN A 1 87 ? -4.910 6.094 30.631 1.00 27.34 91 GLN A O 1
ATOM 641 N N . TYR A 1 88 ? -3.767 4.454 29.622 1.00 16.67 92 TYR A N 1
ATOM 642 C CA . TYR A 1 88 ? -4.298 4.821 28.307 1.00 14.91 92 TYR A CA 1
ATOM 643 C C . TYR A 1 88 ? -5.369 3.864 27.821 1.00 19.87 92 TYR A C 1
ATOM 644 O O . TYR A 1 88 ? -5.987 4.062 26.776 1.00 25.79 92 TYR A O 1
ATOM 653 N N . LEU A 1 89 ? -5.606 2.815 28.603 1.00 24.83 93 LEU A N 1
ATOM 654 C CA . LEU A 1 89 ? -6.646 1.841 28.301 1.00 27.12 93 LEU A CA 1
ATOM 655 C C . LEU A 1 89 ? -7.273 1.335 29.600 1.00 28.95 93 LEU A C 1
ATOM 656 O O . LEU A 1 89 ? -6.653 0.603 30.368 1.00 30.89 93 LEU A O 1
ATOM 661 N N . PRO A 1 90 ? -8.509 1.770 29.824 1.00 24.11 94 PRO A N 1
ATOM 662 C CA . PRO A 1 90 ? -9.226 1.428 31.053 1.00 26.47 94 PRO A CA 1
ATOM 663 C C . PRO A 1 90 ? -9.316 -0.081 31.242 1.00 22.02 94 PRO A C 1
ATOM 664 O O . PRO A 1 90 ? -9.125 -0.586 32.349 1.00 28.88 94 PRO A O 1
ATOM 668 N N . ALA A 1 91 ? -9.601 -0.788 30.158 1.00 19.63 95 ALA A N 1
ATOM 669 C CA . ALA A 1 91 ? -9.771 -2.239 30.194 1.00 23.12 95 ALA A CA 1
ATOM 670 C C . ALA A 1 91 ? -8.547 -2.987 30.705 1.00 27.87 95 ALA A C 1
ATOM 671 O O . ALA A 1 91 ? -8.634 -4.166 31.070 1.00 29.84 95 ALA A O 1
ATOM 673 N N . LEU A 1 92 ? -7.397 -2.327 30.732 1.00 34.84 96 LEU A N 1
ATOM 674 C CA . LEU A 1 92 ? -6.152 -2.937 31.187 1.00 28.34 96 LEU A CA 1
ATOM 675 C C . LEU A 1 92 ? -5.824 -2.533 32.617 1.00 24.40 96 LEU A C 1
ATOM 676 O O . LEU A 1 92 ? -4.796 -2.923 33.170 1.00 17.79 96 LEU A O 1
ATOM 681 N N . ARG A 1 93 ? -6.706 -1.732 33.213 1.00 23.52 97 ARG A N 1
ATOM 682 C CA . ARG A 1 93 ? -6.487 -1.292 34.591 1.00 31.54 97 ARG A CA 1
ATOM 683 C C . ARG A 1 93 ? -6.793 -2.419 35.564 1.00 34.20 97 ARG A C 1
ATOM 684 O O . ARG A 1 93 ? -7.659 -3.259 35.314 1.00 38.03 97 ARG A O 1
ATOM 692 N N . GLY A 1 94 ? -6.103 -2.482 36.701 1.00 36.47 98 GLY A N 1
ATOM 693 C CA . GLY A 1 94 ? -6.401 -3.575 37.622 1.00 47.50 98 GLY A CA 1
ATOM 694 C C . GLY A 1 94 ? -5.159 -4.126 38.292 1.00 51.97 98 GLY A C 1
ATOM 695 O O . GLY A 1 94 ? -5.212 -4.540 39.455 1.00 63.01 98 GLY A O 1
ATOM 696 N N . ASP A 1 95 ? -4.045 -4.133 37.564 1.00 47.90 99 ASP A N 1
ATOM 697 C CA . ASP A 1 95 ? -2.771 -4.538 38.137 1.00 48.55 99 ASP A CA 1
ATOM 698 C C . ASP A 1 95 ? -1.650 -4.421 37.099 1.00 42.26 99 ASP A C 1
ATOM 699 O O . ASP A 1 95 ? -1.246 -3.284 36.874 1.00 45.13 99 ASP A O 1
ATOM 704 N N . LYS A 1 96 ? -1.223 -5.535 36.557 1.00 35.77 100 LYS A N 1
ATOM 705 C CA . LYS A 1 96 ? -0.249 -5.751 35.507 1.00 28.56 100 LYS A CA 1
ATOM 706 C C . LYS A 1 96 ? 0.176 -4.474 34.795 1.00 22.56 100 LYS A C 1
ATOM 707 O O . LYS A 1 96 ? 1.205 -3.864 35.070 1.00 13.91 100 LYS A O 1
ATOM 713 N N . PHE A 1 97 ? -0.659 -4.013 33.874 1.00 18.31 101 PHE A N 1
ATOM 714 C CA . PHE A 1 97 ? -0.388 -2.841 33.060 1.00 16.87 101 PHE A CA 1
ATOM 715 C C . PHE A 1 97 ? -0.402 -1.534 33.837 1.00 22.95 101 PHE A C 1
ATOM 716 O O . PHE A 1 97 ? -0.226 -0.473 33.223 1.00 18.85 101 PHE A O 1
ATOM 724 N N . ASP A 1 98 ? -0.592 -1.600 35.151 1.00 18.60 102 ASP A N 1
ATOM 725 C CA . ASP A 1 98 ? -0.458 -0.423 36.001 1.00 17.26 102 ASP A CA 1
ATOM 726 C C . ASP A 1 98 ? 1.028 -0.188 36.300 1.00 18.20 102 ASP A C 1
ATOM 727 O O . ASP A 1 98 ? 1.406 0.905 36.710 1.00 25.63 102 ASP A O 1
ATOM 732 N N . HIS A 1 99 ? 1.848 -1.224 36.104 1.00 19.56 103 HIS A N 1
ATOM 733 C CA . HIS A 1 99 ? 3.267 -1.107 36.453 1.00 23.93 103 HIS A CA 1
ATOM 734 C C . HIS A 1 99 ? 4.171 -1.530 35.307 1.00 20.52 103 HIS A C 1
ATOM 735 O O . HIS A 1 99 ? 5.343 -1.854 35.493 1.00 25.47 103 HIS A O 1
ATOM 742 N N . ILE A 1 100 ? 3.587 -1.505 34.117 1.00 14.15 104 ILE A N 1
ATOM 743 C CA . ILE A 1 100 ? 4.294 -1.711 32.855 1.00 13.91 104 ILE A CA 1
ATOM 744 C C . ILE A 1 100 ? 4.237 -0.374 32.130 1.00 17.23 104 ILE A C 1
ATOM 745 O O . ILE A 1 100 ? 3.155 0.212 32.014 1.00 21.12 104 ILE A O 1
ATOM 750 N N . SER A 1 101 ? 5.368 0.159 31.680 1.00 16.00 105 SER A N 1
ATOM 751 C CA . SER A 1 101 ? 5.306 1.500 31.094 1.00 16.72 105 SER A CA 1
ATOM 752 C C . SER A 1 101 ? 5.116 1.418 29.584 1.00 13.29 105 SER A C 1
ATOM 753 O O . SER A 1 101 ? 5.261 0.362 28.977 1.00 13.38 105 SER A O 1
ATOM 756 N N . LEU A 1 102 ? 4.792 2.556 28.987 1.00 11.77 106 LEU A N 1
ATOM 757 C CA . LEU A 1 102 ? 4.742 2.673 27.535 1.00 6.31 106 LEU A CA 1
ATOM 758 C C . LEU A 1 102 ? 6.118 2.386 26.933 1.00 13.22 106 LEU A C 1
ATOM 759 O O . LEU A 1 102 ? 6.216 1.679 25.927 1.00 13.16 106 LEU A O 1
ATOM 764 N N . LEU A 1 103 ? 7.152 2.923 27.568 1.00 8.82 107 LEU A N 1
ATOM 765 C CA . LEU A 1 103 ? 8.554 2.689 27.268 1.00 15.89 107 LEU A CA 1
ATOM 766 C C . LEU A 1 103 ? 8.855 1.188 27.221 1.00 16.02 107 LEU A C 1
ATOM 767 O O . LEU A 1 103 ? 9.497 0.718 26.280 1.00 13.79 107 LEU A O 1
ATOM 772 N N . ASN A 1 104 ? 8.378 0.479 28.235 1.00 12.32 108 ASN A N 1
ATOM 773 C CA . ASN A 1 104 ? 8.481 -0.968 28.364 1.00 20.05 108 ASN A CA 1
ATOM 774 C C . ASN A 1 104 ? 7.884 -1.701 27.163 1.00 23.80 108 ASN A C 1
ATOM 775 O O . ASN A 1 104 ? 8.499 -2.610 26.600 1.00 14.83 108 ASN A O 1
ATOM 780 N N . LEU A 1 105 ? 6.667 -1.284 26.815 1.00 18.54 109 LEU A N 1
ATOM 781 C CA . LEU A 1 105 ? 5.958 -1.835 25.671 1.00 16.52 109 LEU A CA 1
ATOM 782 C C . LEU A 1 105 ? 6.702 -1.577 24.367 1.00 16.52 109 LEU A C 1
ATOM 783 O O . LEU A 1 105 ? 6.838 -2.491 23.542 1.00 14.70 109 LEU A O 1
ATOM 788 N N . GLY A 1 106 ? 7.177 -0.345 24.179 1.00 15.10 110 GLY A N 1
ATOM 789 C CA . GLY A 1 106 ? 7.858 0.006 22.939 1.00 17.98 110 GLY A CA 1
ATOM 790 C C . GLY A 1 106 ? 9.248 -0.570 22.756 1.00 17.15 110 GLY A C 1
ATOM 791 O O . GLY A 1 106 ? 9.709 -0.724 21.620 1.00 15.57 110 GLY A O 1
ATOM 792 N N . THR A 1 107 ? 9.972 -0.904 23.816 1.00 13.00 111 THR A N 1
ATOM 793 C CA . THR A 1 107 ? 11.312 -1.473 23.756 1.00 13.29 111 THR A CA 1
ATOM 794 C C . THR A 1 107 ? 11.264 -2.968 24.059 1.00 17.73 111 THR A C 1
ATOM 795 O O . THR A 1 107 ? 12.263 -3.608 24.380 1.00 12.45 111 THR A O 1
ATOM 799 N N . TYR A 1 108 ? 10.073 -3.554 23.960 1.00 12.11 112 TYR A N 1
ATOM 800 C CA . TYR A 1 108 ? 9.908 -4.977 24.215 1.00 13.73 112 TYR A CA 1
ATOM 801 C C . TYR A 1 108 ? 10.366 -5.369 25.607 1.00 17.46 112 TYR A C 1
ATOM 802 O O . TYR A 1 108 ? 10.831 -6.494 25.815 1.00 29.66 112 TYR A O 1
ATOM 811 N N . THR A 1 109 ? 10.263 -4.497 26.616 1.00 16.29 113 THR A N 1
ATOM 812 C CA . THR A 1 109 ? 10.704 -5.001 27.925 1.00 5.81 113 THR A CA 1
ATOM 813 C C . THR A 1 109 ? 9.565 -5.091 28.928 1.00 16.09 113 THR A C 1
ATOM 814 O O . THR A 1 109 ? 9.775 -4.874 30.125 1.00 25.04 113 THR A O 1
ATOM 818 N N . ALA A 1 110 ? 8.366 -5.415 28.456 1.00 17.70 114 ALA A N 1
ATOM 819 C CA . ALA A 1 110 ? 7.173 -5.441 29.292 1.00 14.66 114 ALA A CA 1
ATOM 820 C C . ALA A 1 110 ? 7.106 -6.680 30.174 1.00 20.18 114 ALA A C 1
ATOM 821 O O . ALA A 1 110 ? 6.253 -6.775 31.064 1.00 20.32 114 ALA A O 1
ATOM 823 N N . GLY A 1 111 ? 7.992 -7.651 29.960 1.00 20.71 115 GLY A N 1
ATOM 824 C CA . GLY A 1 111 ? 8.054 -8.817 30.823 1.00 15.43 115 GLY A CA 1
ATOM 825 C C . GLY A 1 111 ? 7.651 -10.124 30.190 1.00 17.74 115 GLY A C 1
ATOM 826 O O . GLY A 1 111 ? 7.009 -10.965 30.828 1.00 21.01 115 GLY A O 1
ATOM 827 N N . GLY A 1 112 ? 7.999 -10.386 28.926 1.00 20.36 116 GLY A N 1
ATOM 828 C CA . GLY A 1 112 ? 7.706 -11.712 28.403 1.00 17.64 116 GLY A CA 1
ATOM 829 C C . GLY A 1 112 ? 6.559 -11.806 27.436 1.00 22.07 116 GLY A C 1
ATOM 830 O O . GLY A 1 112 ? 6.110 -12.907 27.111 1.00 22.81 116 GLY A O 1
ATOM 831 N N . LEU A 1 113 ? 6.047 -10.679 26.939 1.00 23.40 117 LEU A N 1
ATOM 832 C CA . LEU A 1 113 ? 5.055 -10.780 25.869 1.00 22.47 117 LEU A CA 1
ATOM 833 C C . LEU A 1 113 ? 5.705 -11.536 24.711 1.00 23.27 117 LEU A C 1
ATOM 834 O O . LEU A 1 113 ? 6.902 -11.362 24.460 1.00 25.10 117 LEU A O 1
ATOM 839 N N . PRO A 1 114 ? 4.943 -12.394 24.043 1.00 23.50 118 PRO A N 1
ATOM 840 C CA . PRO A 1 114 ? 5.517 -13.327 23.063 1.00 22.73 118 PRO A CA 1
ATOM 841 C C . PRO A 1 114 ? 5.727 -12.697 21.696 1.00 18.33 118 PRO A C 1
ATOM 842 O O . PRO A 1 114 ? 5.274 -11.595 21.397 1.00 17.49 118 PRO A O 1
ATOM 846 N N . LEU A 1 115 ? 6.461 -13.398 20.831 1.00 18.47 119 LEU A N 1
ATOM 847 C CA . LEU A 1 115 ? 6.744 -12.840 19.511 1.00 17.79 119 LEU A CA 1
ATOM 848 C C . LEU A 1 115 ? 5.477 -12.539 18.720 1.00 22.73 119 LEU A C 1
ATOM 849 O O . LEU A 1 115 ? 5.448 -11.550 17.973 1.00 27.42 119 LEU A O 1
ATOM 854 N N . GLN A 1 116 ? 4.435 -13.349 18.848 1.00 29.03 120 GLN A N 1
ATOM 855 C CA . GLN A 1 116 ? 3.199 -13.109 18.113 1.00 26.71 120 GLN A CA 1
ATOM 856 C C . GLN A 1 116 ? 1.977 -13.548 18.913 1.00 27.06 120 GLN A C 1
ATOM 857 O O . GLN A 1 116 ? 2.073 -14.376 19.819 1.00 17.24 120 GLN A O 1
ATOM 863 N N . PHE A 1 117 ? 0.836 -12.976 18.549 1.00 21.82 121 PHE A N 1
ATOM 864 C CA . PHE A 1 117 ? -0.445 -13.310 19.144 1.00 31.79 121 PHE A CA 1
ATOM 865 C C . PHE A 1 117 ? -0.760 -14.795 18.975 1.00 41.19 121 PHE A C 1
ATOM 866 O O . PHE A 1 117 ? -0.664 -15.313 17.860 1.00 43.48 121 PHE A O 1
ATOM 874 N N . PRO A 1 118 ? -1.119 -15.454 20.070 1.00 47.08 122 PRO A N 1
ATOM 875 C CA . PRO A 1 118 ? -1.495 -16.871 20.048 1.00 43.90 122 PRO A CA 1
ATOM 876 C C . PRO A 1 118 ? -2.626 -17.145 19.061 1.00 46.85 122 PRO A C 1
ATOM 877 O O . PRO A 1 118 ? -3.331 -16.222 18.655 1.00 57.69 122 PRO A O 1
ATOM 881 N N . THR A 1 124 ? -9.282 -7.025 17.862 1.00 44.10 128 THR A N 1
ATOM 882 C CA . THR A 1 124 ? -9.950 -6.025 18.690 1.00 54.70 128 THR A CA 1
ATOM 883 C C . THR A 1 124 ? -9.865 -6.395 20.166 1.00 56.79 128 THR A C 1
ATOM 884 O O . THR A 1 124 ? -8.813 -6.817 20.656 1.00 63.70 128 THR A O 1
ATOM 888 N N . GLY A 1 125 ? -10.972 -6.242 20.887 1.00 55.46 129 GLY A N 1
ATOM 889 C CA . GLY A 1 125 ? -11.024 -6.572 22.297 1.00 51.95 129 GLY A CA 1
ATOM 890 C C . GLY A 1 125 ? -10.663 -8.018 22.582 1.00 46.93 129 GLY A C 1
ATOM 891 O O . GLY A 1 125 ? -10.330 -8.364 23.720 1.00 61.68 129 GLY A O 1
ATOM 892 N N . LYS A 1 126 ? -10.723 -8.889 21.577 1.00 39.83 130 LYS A N 1
ATOM 893 C CA . LYS A 1 126 ? -10.322 -10.281 21.777 1.00 40.30 130 LYS A CA 1
ATOM 894 C C . LYS A 1 126 ? -8.797 -10.357 21.852 1.00 44.99 130 LYS A C 1
ATOM 895 O O . LYS A 1 126 ? -8.237 -11.309 22.388 1.00 53.31 130 LYS A O 1
ATOM 901 N N . MET A 1 127 ? -8.159 -9.328 21.310 1.00 44.85 131 MET A N 1
ATOM 902 C CA . MET A 1 127 ? -6.727 -9.096 21.470 1.00 43.51 131 MET A CA 1
ATOM 903 C C . MET A 1 127 ? -6.507 -8.403 22.814 1.00 46.57 131 MET A C 1
ATOM 904 O O . MET A 1 127 ? -5.556 -8.666 23.551 1.00 29.70 131 MET A O 1
ATOM 909 N N . ILE A 1 128 ? -7.437 -7.506 23.163 1.00 44.47 132 ILE A N 1
ATOM 910 C CA . ILE A 1 128 ? -7.426 -6.955 24.518 1.00 40.70 132 ILE A CA 1
ATOM 911 C C . ILE A 1 128 ? -7.469 -8.116 25.514 1.00 35.15 132 ILE A C 1
ATOM 912 O O . ILE A 1 128 ? -6.596 -8.245 26.373 1.00 34.01 132 ILE A O 1
ATOM 917 N N . SER A 1 129 ? -8.482 -8.964 25.363 1.00 29.18 133 SER A N 1
ATOM 918 C CA . SER A 1 129 ? -8.649 -10.137 26.217 1.00 28.51 133 SER A CA 1
ATOM 919 C C . SER A 1 129 ? -7.357 -10.943 26.275 1.00 25.65 133 SER A C 1
ATOM 920 O O . SER A 1 129 ? -6.998 -11.518 27.301 1.00 15.92 133 SER A O 1
ATOM 923 N N . TYR A 1 130 ? -6.615 -10.995 25.169 1.00 24.14 134 TYR A N 1
ATOM 924 C CA . TYR A 1 130 ? -5.330 -11.671 25.189 1.00 22.73 134 TYR A CA 1
ATOM 925 C C . TYR A 1 130 ? -4.423 -11.103 26.283 1.00 22.12 134 TYR A C 1
ATOM 926 O O . TYR A 1 130 ? -3.820 -11.825 27.071 1.00 28.08 134 TYR A O 1
ATOM 935 N N . TYR A 1 131 ? -4.333 -9.781 26.297 1.00 21.29 135 TYR A N 1
ATOM 936 C CA . TYR A 1 131 ? -3.543 -9.009 27.236 1.00 24.17 135 TYR A CA 1
ATOM 937 C C . TYR A 1 131 ? -4.008 -9.190 28.676 1.00 26.87 135 TYR A C 1
ATOM 938 O O . TYR A 1 131 ? -3.189 -9.326 29.583 1.00 30.15 135 TYR A O 1
ATOM 947 N N . GLN A 1 132 ? -5.323 -9.181 28.882 1.00 23.84 136 GLN A N 1
ATOM 948 C CA . GLN A 1 132 ? -5.866 -9.351 30.227 1.00 29.18 136 GLN A CA 1
ATOM 949 C C . GLN A 1 132 ? -5.546 -10.736 30.778 1.00 25.22 136 GLN A C 1
ATOM 950 O O . GLN A 1 132 ? -5.258 -10.890 31.967 1.00 31.96 136 GLN A O 1
ATOM 956 N N . HIS A 1 133 ? -5.570 -11.762 29.933 1.00 21.65 137 HIS A N 1
ATOM 957 C CA . HIS A 1 133 ? -5.261 -13.113 30.388 1.00 21.27 137 HIS A CA 1
ATOM 958 C C . HIS A 1 133 ? -3.764 -13.403 30.388 1.00 25.31 137 HIS A C 1
ATOM 959 O O . HIS A 1 133 ? -3.327 -14.471 30.827 1.00 28.14 137 HIS A O 1
ATOM 966 N N . TRP A 1 134 ? -2.947 -12.484 29.890 1.00 27.35 138 TRP A N 1
ATOM 967 C CA . TRP A 1 134 ? -1.514 -12.736 29.751 1.00 21.22 138 TRP A CA 1
ATOM 968 C C . TRP A 1 134 ? -0.799 -12.666 31.095 1.00 18.47 138 TRP A C 1
ATOM 969 O O . TRP A 1 134 ? -0.997 -11.759 31.901 1.00 24.55 138 TRP A O 1
ATOM 980 N N . LYS A 1 135 ? 0.047 -13.662 31.319 1.00 19.94 139 LYS A N 1
ATOM 981 C CA . LYS A 1 135 ? 0.832 -13.787 32.534 1.00 23.65 139 LYS A CA 1
ATOM 982 C C . LYS A 1 135 ? 2.299 -13.480 32.242 1.00 17.27 139 LYS A C 1
ATOM 983 O O . LYS A 1 135 ? 2.914 -14.290 31.548 1.00 19.36 139 LYS A O 1
ATOM 989 N N . PRO A 1 136 ? 2.807 -12.366 32.748 1.00 16.50 140 PRO A N 1
ATOM 990 C CA . PRO A 1 136 ? 4.214 -12.018 32.544 1.00 14.69 140 PRO A CA 1
ATOM 991 C C . PRO A 1 136 ? 5.157 -13.110 33.024 1.00 16.77 140 PRO A C 1
ATOM 992 O O . PRO A 1 136 ? 4.975 -13.747 34.058 1.00 17.37 140 PRO A O 1
ATOM 996 N N . ALA A 1 137 ? 6.210 -13.302 32.239 1.00 15.84 141 ALA A N 1
ATOM 997 C CA . ALA A 1 137 ? 7.265 -14.221 32.632 1.00 23.42 141 ALA A CA 1
ATOM 998 C C . ALA A 1 137 ? 8.300 -13.536 33.516 1.00 22.72 141 ALA A C 1
ATOM 999 O O . ALA A 1 137 ? 8.959 -14.179 34.341 1.00 20.95 141 ALA A O 1
ATOM 1001 N N . PHE A 1 138 ? 8.480 -12.224 33.357 1.00 12.21 142 PHE A N 1
ATOM 1002 C CA . PHE A 1 138 ? 9.525 -11.532 34.095 1.00 17.56 142 PHE A CA 1
ATOM 1003 C C . PHE A 1 138 ? 9.114 -10.098 34.433 1.00 15.51 142 PHE A C 1
ATOM 1004 O O . PHE A 1 138 ? 8.217 -9.532 33.826 1.00 21.38 142 PHE A O 1
ATOM 1012 N N . ALA A 1 139 ? 9.822 -9.549 35.411 1.00 16.84 143 ALA A N 1
ATOM 1013 C CA . ALA A 1 139 ? 9.594 -8.183 35.858 1.00 15.37 143 ALA A CA 1
ATOM 1014 C C . ALA A 1 139 ? 9.758 -7.231 34.681 1.00 18.90 143 ALA A C 1
ATOM 1015 O O . ALA A 1 139 ? 10.582 -7.444 33.788 1.00 11.53 143 ALA A O 1
ATOM 1017 N N . PRO A 1 140 ? 8.967 -6.171 34.684 1.00 16.76 144 PRO A N 1
ATOM 1018 C CA . PRO A 1 140 ? 9.072 -5.211 33.583 1.00 22.34 144 PRO A CA 1
ATOM 1019 C C . PRO A 1 140 ? 10.492 -4.653 33.575 1.00 22.04 144 PRO A C 1
ATOM 1020 O O . PRO A 1 140 ? 11.076 -4.565 34.654 1.00 19.59 144 PRO A O 1
ATOM 1024 N N . GLY A 1 141 ? 10.994 -4.308 32.403 1.00 20.68 145 GLY A N 1
ATOM 1025 C CA . GLY A 1 141 ? 12.268 -3.666 32.240 1.00 16.09 145 GLY A CA 1
ATOM 1026 C C . GLY A 1 141 ? 13.487 -4.521 32.442 1.00 19.88 145 GLY A C 1
ATOM 1027 O O . GLY A 1 141 ? 14.610 -4.002 32.470 1.00 33.98 145 GLY A O 1
ATOM 10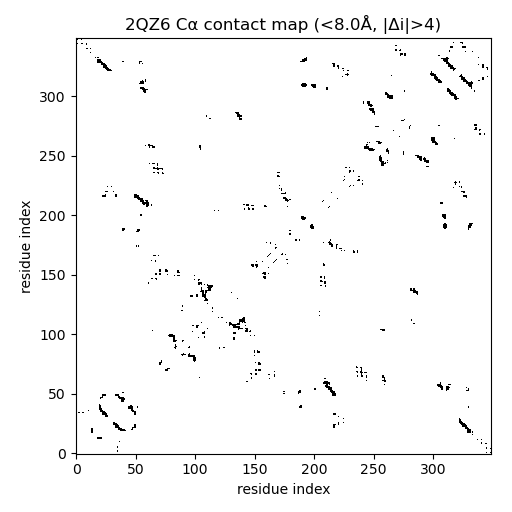28 N N . THR A 1 142 ? 13.333 -5.835 32.592 1.00 22.50 146 THR A N 1
ATOM 1029 C CA . THR A 1 142 ? 14.502 -6.657 32.919 1.00 17.42 146 THR A CA 1
ATOM 1030 C C . THR A 1 142 ? 15.058 -7.395 31.717 1.00 14.97 146 THR A C 1
ATOM 1031 O O . THR A 1 142 ? 16.265 -7.582 31.568 1.00 32.51 146 THR A O 1
ATOM 1035 N N . GLN A 1 143 ? 14.169 -7.840 30.833 1.00 19.52 147 GLN A N 1
ATOM 1036 C CA . GLN A 1 143 ? 14.635 -8.574 29.662 1.00 25.63 147 GLN A CA 1
ATOM 1037 C C . GLN A 1 143 ? 13.967 -8.084 28.386 1.00 22.90 147 GLN A C 1
ATOM 1038 O O . GLN A 1 143 ? 12.776 -7.772 28.369 1.00 31.30 147 GLN A O 1
ATOM 1044 N N . ARG A 1 144 ? 14.750 -8.037 27.313 1.00 19.44 148 ARG A N 1
ATOM 1045 C CA . ARG A 1 144 ? 14.196 -7.753 26.000 1.00 14.64 148 ARG A CA 1
ATOM 1046 C C . ARG A 1 144 ? 13.691 -9.053 25.379 1.00 9.55 148 ARG A C 1
ATOM 1047 O O . ARG A 1 144 ? 14.445 -10.016 25.278 1.00 19.55 148 ARG A O 1
ATOM 1055 N N . LEU A 1 145 ? 12.435 -9.078 24.968 1.00 12.88 149 LEU A N 1
ATOM 1056 C CA . LEU A 1 145 ? 11.854 -10.166 24.205 1.00 17.94 149 LEU A CA 1
ATOM 1057 C C . LEU A 1 145 ? 11.099 -9.547 23.022 1.00 23.56 149 LEU A C 1
ATOM 1058 O O . LEU A 1 145 ? 10.027 -8.984 23.215 1.00 9.41 149 LEU A O 1
ATOM 1063 N N . TYR A 1 146 ? 11.714 -9.690 21.856 1.00 23.13 150 TYR A N 1
ATOM 1064 C CA . TYR A 1 146 ? 11.087 -9.210 20.632 1.00 23.36 150 TYR A CA 1
ATOM 1065 C C . TYR A 1 146 ? 9.663 -9.747 20.546 1.00 23.17 150 TYR A C 1
ATOM 1066 O O . TYR A 1 146 ? 9.384 -10.943 20.594 1.00 29.07 150 TYR A O 1
ATOM 1075 N N . SER A 1 147 ? 8.714 -8.820 20.415 1.00 25.54 151 SER A N 1
ATOM 1076 C CA . SER A 1 147 ? 7.304 -9.192 20.458 1.00 23.70 151 SER A CA 1
ATOM 1077 C C . SER A 1 147 ? 6.428 -8.238 19.664 1.00 20.94 151 SER A C 1
ATOM 1078 O O . SER A 1 147 ? 6.431 -7.030 19.911 1.00 14.49 151 SER A O 1
ATOM 1081 N N . ASN A 1 148 ? 5.661 -8.757 18.709 1.00 24.91 152 ASN A N 1
ATOM 1082 C CA . ASN A 1 148 ? 4.679 -7.942 17.996 1.00 22.18 152 ASN A CA 1
ATOM 1083 C C . ASN A 1 148 ? 3.567 -7.421 18.898 1.00 18.23 152 ASN A C 1
ATOM 1084 O O . ASN A 1 148 ? 3.210 -6.238 18.747 1.00 10.35 152 ASN A O 1
ATOM 1089 N N . PRO A 1 149 ? 2.973 -8.187 19.802 1.00 17.72 153 PRO A N 1
ATOM 1090 C CA . PRO A 1 149 ? 1.917 -7.606 20.655 1.00 15.71 153 PRO A CA 1
ATOM 1091 C C . PRO A 1 149 ? 2.396 -6.467 21.547 1.00 18.83 153 PRO A C 1
ATOM 1092 O O . PRO A 1 149 ? 1.614 -5.567 21.888 1.00 16.32 153 PRO A O 1
ATOM 1096 N N . SER A 1 150 ? 3.660 -6.473 21.947 1.00 14.53 154 SER A N 1
ATOM 1097 C CA . SER A 1 150 ? 4.225 -5.402 22.759 1.00 17.09 154 SER A CA 1
ATOM 1098 C C . SER A 1 150 ? 4.293 -4.071 22.023 1.00 11.27 154 SER A C 1
ATOM 1099 O O . SER A 1 150 ? 3.889 -3.027 22.529 1.00 12.66 154 SER A O 1
ATOM 1102 N N . ILE A 1 151 ? 4.824 -4.068 20.800 1.00 15.32 155 ILE A N 1
ATOM 1103 C CA . ILE A 1 151 ? 4.890 -2.789 20.078 1.00 17.50 155 ILE A CA 1
ATOM 1104 C C . ILE A 1 151 ? 3.517 -2.482 19.493 1.00 13.01 155 ILE A C 1
ATOM 1105 O O . ILE A 1 151 ? 3.158 -1.332 19.249 1.00 8.40 155 ILE A O 1
ATOM 1110 N N . GLY A 1 152 ? 2.736 -3.537 19.283 1.00 14.70 156 GLY A N 1
ATOM 1111 C CA . GLY A 1 152 ? 1.348 -3.393 18.870 1.00 18.83 156 GLY A CA 1
ATOM 1112 C C . GLY A 1 152 ? 0.582 -2.554 19.881 1.00 17.38 156 GLY A C 1
ATOM 1113 O O . GLY A 1 152 ? -0.076 -1.586 19.496 1.00 9.72 156 GLY A O 1
ATOM 1114 N N . LEU A 1 153 ? 0.666 -2.894 21.166 1.00 10.90 157 LEU A N 1
ATOM 1115 C CA . LEU A 1 153 ? -0.047 -2.135 22.193 1.00 7.02 157 LEU A CA 1
ATOM 1116 C C . LEU A 1 153 ? 0.570 -0.757 22.384 1.00 9.48 157 LEU A C 1
ATOM 1117 O O . LEU A 1 153 ? -0.109 0.232 22.659 1.00 12.81 157 LEU A O 1
ATOM 1122 N N . PHE A 1 154 ? 1.887 -0.654 22.248 1.00 16.46 158 PHE A N 1
ATOM 1123 C CA . PHE A 1 154 ? 2.553 0.650 22.296 1.00 10.90 158 PHE A CA 1
ATOM 1124 C C . PHE A 1 154 ? 1.910 1.634 21.324 1.00 11.54 158 PHE A C 1
ATOM 1125 O O . PHE A 1 154 ? 1.614 2.772 21.681 1.00 18.42 158 PHE A O 1
ATOM 1133 N N . GLY A 1 155 ? 1.706 1.198 20.080 1.00 12.49 159 GLY A N 1
ATOM 1134 C CA . GLY A 1 155 ? 1.155 2.076 19.054 1.00 6.40 159 GLY A CA 1
ATOM 1135 C C . GLY A 1 155 ? -0.294 2.432 19.327 1.00 10.78 159 GLY A C 1
ATOM 1136 O O . GLY A 1 155 ? -0.706 3.582 19.198 1.00 10.58 159 GLY A O 1
ATOM 1137 N N . HIS A 1 156 ? -1.068 1.421 19.712 1.00 16.71 160 HIS A N 1
ATOM 1138 C CA . HIS A 1 156 ? -2.482 1.578 20.027 1.00 18.71 160 HIS A CA 1
ATOM 1139 C C . HIS A 1 156 ? -2.702 2.679 21.062 1.00 18.12 160 HIS A C 1
ATOM 1140 O O . HIS A 1 156 ? -3.528 3.572 20.896 1.00 18.07 160 HIS A O 1
ATOM 1147 N N . LEU A 1 157 ? -1.943 2.583 22.136 1.00 17.61 161 LEU A N 1
ATOM 1148 C CA . LEU A 1 157 ? -1.986 3.442 23.307 1.00 10.37 161 LEU A CA 1
ATOM 1149 C C . LEU A 1 157 ? -1.516 4.845 22.953 1.00 15.14 161 LEU A C 1
ATOM 1150 O O . LEU A 1 157 ? -2.064 5.864 23.382 1.00 12.51 161 LEU A O 1
ATOM 1155 N N . ALA A 1 158 ? -0.464 4.901 22.134 1.00 13.66 162 ALA A N 1
ATOM 1156 C CA . ALA A 1 158 ? -0.017 6.196 21.630 1.00 8.43 162 ALA A CA 1
ATOM 1157 C C . ALA A 1 158 ? -1.115 6.802 20.768 1.00 12.73 162 ALA A C 1
ATOM 1158 O O . ALA A 1 158 ? -1.344 8.012 20.754 1.00 18.57 162 ALA A O 1
ATOM 1160 N N . ALA A 1 159 ? -1.828 5.958 20.019 1.00 11.26 163 ALA A N 1
ATOM 1161 C CA . ALA A 1 159 ? -2.928 6.536 19.232 1.00 17.93 163 ALA A CA 1
ATOM 1162 C C . ALA A 1 159 ? -4.063 6.992 20.145 1.00 17.51 163 ALA A C 1
ATOM 1163 O O . ALA A 1 159 ? -4.649 8.046 19.922 1.00 15.08 163 ALA A O 1
ATOM 1165 N N . GLN A 1 160 ? -4.361 6.182 21.154 1.00 20.95 164 GLN A N 1
ATOM 1166 C CA . GLN A 1 160 ? -5.359 6.514 22.169 1.00 23.90 164 GLN A CA 1
ATOM 1167 C C . GLN A 1 160 ? -5.072 7.904 22.729 1.00 25.67 164 GLN A C 1
ATOM 1168 O O . GLN A 1 160 ? -5.882 8.823 22.724 1.00 27.71 164 GLN A O 1
ATOM 1174 N N . SER A 1 161 ? -3.846 8.059 23.226 1.00 19.40 165 SER A N 1
ATOM 1175 C CA . SER A 1 161 ? -3.366 9.389 23.574 1.00 16.95 165 SER A CA 1
ATOM 1176 C C . SER A 1 161 ? -3.160 10.173 22.273 1.00 32.78 165 SER A C 1
ATOM 1177 O O . SER A 1 161 ? -2.127 9.990 21.627 1.00 57.32 165 SER A O 1
ATOM 1180 N N . LEU A 1 162 ? -4.132 10.978 21.929 1.00 33.39 166 LEU A N 1
ATOM 1181 C CA . LEU A 1 162 ? -4.303 11.817 20.765 1.00 25.26 166 LEU A CA 1
ATOM 1182 C C . LEU A 1 162 ? -5.746 11.680 20.251 1.00 17.97 166 LEU A C 1
ATOM 1183 O O . LEU A 1 162 ? -6.082 12.249 19.219 1.00 26.57 166 LEU A O 1
ATOM 1188 N N . GLY A 1 163 ? -6.552 10.923 20.974 1.00 21.68 167 GLY A N 1
ATOM 1189 C CA . GLY A 1 163 ? -7.969 10.755 20.780 1.00 26.42 167 GLY A CA 1
ATOM 1190 C C . GLY A 1 163 ? -8.422 10.432 19.373 1.00 30.25 167 GLY A C 1
ATOM 1191 O O . GLY A 1 163 ? -9.467 10.915 18.923 1.00 23.03 167 GLY A O 1
ATOM 1192 N N . GLN A 1 164 ? -7.645 9.617 18.676 1.00 28.32 168 GLN A N 1
ATOM 1193 C CA . GLN A 1 164 ? -7.904 9.153 17.327 1.00 23.83 168 GLN A CA 1
ATOM 1194 C C . GLN A 1 164 ? -7.284 7.771 17.105 1.00 23.03 168 GLN A C 1
ATOM 1195 O O . GLN A 1 164 ? -6.306 7.409 17.766 1.00 20.23 168 GLN A O 1
ATOM 1201 N N . PRO A 1 165 ? -7.858 7.026 16.172 1.00 18.69 169 PRO A N 1
ATOM 1202 C CA . PRO A 1 165 ? -7.413 5.647 15.932 1.00 21.80 169 PRO A CA 1
ATOM 1203 C C . PRO A 1 165 ? -6.045 5.642 15.248 1.00 25.48 169 PRO A C 1
ATOM 1204 O O . PRO A 1 165 ? -5.699 6.624 14.587 1.00 13.25 169 PRO A O 1
ATOM 1208 N N . PHE A 1 166 ? -5.307 4.551 15.429 1.00 22.97 170 PHE A N 1
ATOM 1209 C CA . PHE A 1 166 ? -3.952 4.424 14.911 1.00 20.25 170 PHE A CA 1
ATOM 1210 C C . PHE A 1 166 ? -3.908 4.810 13.432 1.00 12.93 170 PHE A C 1
ATOM 1211 O O . PHE A 1 166 ? -3.157 5.723 13.088 1.00 15.96 170 PHE A O 1
ATOM 1219 N N . GLU A 1 167 ? -4.685 4.115 12.618 1.00 15.02 171 GLU A N 1
ATOM 1220 C CA . GLU A 1 167 ? -4.702 4.306 11.175 1.00 17.46 171 GLU A CA 1
ATOM 1221 C C . GLU A 1 167 ? -4.964 5.757 10.787 1.00 18.90 171 GLU A C 1
ATOM 1222 O O . GLU A 1 167 ? -4.451 6.241 9.778 1.00 27.27 171 GLU A O 1
ATOM 1228 N N . LYS A 1 168 ? -5.781 6.467 11.567 1.00 14.42 172 LYS A N 1
ATOM 1229 C CA . LYS A 1 168 ? -6.113 7.833 11.156 1.00 18.05 172 LYS A CA 1
ATOM 1230 C C . LYS A 1 168 ? -4.917 8.764 11.341 1.00 13.36 172 LYS A C 1
ATOM 1231 O O . LYS A 1 168 ? -4.540 9.524 10.459 1.00 12.58 172 LYS A O 1
ATOM 1237 N N . LEU A 1 169 ? -4.334 8.688 12.522 1.00 9.73 173 LEU A N 1
ATOM 1238 C CA . LEU A 1 169 ? -3.132 9.373 12.939 1.00 22.18 173 LEU A CA 1
ATOM 1239 C C . LEU A 1 169 ? -1.988 9.182 11.947 1.00 22.08 173 LEU A C 1
ATOM 1240 O O . LEU A 1 169 ? -1.366 10.110 11.446 1.00 17.13 173 LEU A O 1
ATOM 1245 N N . MET A 1 170 ? -1.710 7.904 11.671 1.00 16.92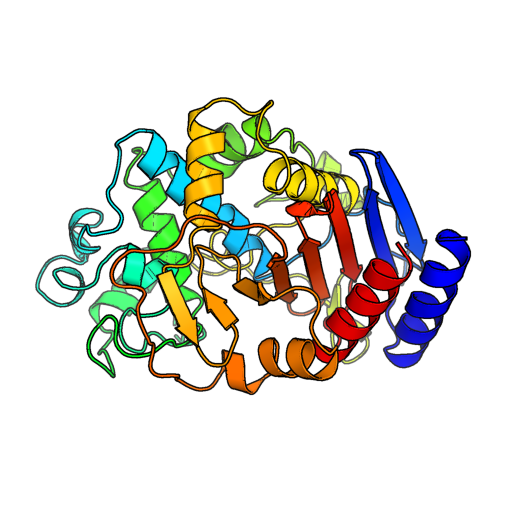 174 MET A N 1
ATOM 1246 C CA . MET A 1 170 ? -0.602 7.581 10.782 1.00 12.29 174 MET A CA 1
ATOM 1247 C C . MET A 1 170 ? -0.807 8.206 9.409 1.00 9.68 174 MET A C 1
ATOM 1248 O O . MET A 1 170 ? 0.042 8.964 8.936 1.00 20.48 174 MET A O 1
ATOM 1253 N N . GLU A 1 171 ? -1.926 7.892 8.766 1.00 14.81 175 GLU A N 1
ATOM 1254 C CA . GLU A 1 171 ? -2.170 8.284 7.380 1.00 15.80 175 GLU A CA 1
ATOM 1255 C C . GLU A 1 171 ? -2.630 9.721 7.222 1.00 13.89 175 GLU A C 1
ATOM 1256 O O . GLU A 1 171 ? -2.350 10.348 6.197 1.00 23.55 175 GLU A O 1
ATOM 1262 N N . GLN A 1 172 ? -3.334 10.295 8.196 1.00 13.66 176 GLN A N 1
ATOM 1263 C CA . GLN A 1 172 ? -3.796 11.665 7.979 1.00 20.21 176 GLN A CA 1
ATOM 1264 C C . GLN A 1 172 ? -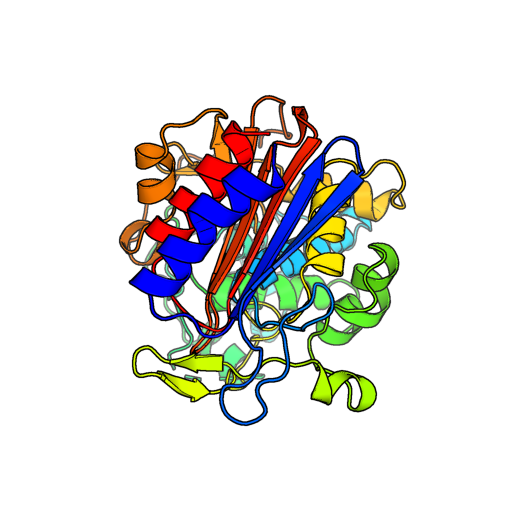2.892 12.695 8.641 1.00 25.06 176 GLN A C 1
ATOM 1265 O O . GLN A 1 172 ? -2.974 13.890 8.348 1.00 24.29 176 GLN A O 1
ATOM 1271 N N . THR A 1 173 ? -2.031 12.241 9.544 1.00 24.52 177 THR A N 1
ATOM 1272 C CA . THR A 1 173 ? -1.163 13.154 10.280 1.00 19.01 177 THR A CA 1
ATOM 1273 C C . THR A 1 173 ? 0.308 12.851 10.047 1.00 9.21 177 THR A C 1
ATOM 1274 O O . THR A 1 173 ? 0.996 13.652 9.415 1.00 9.78 177 THR A O 1
ATOM 1278 N N . VAL A 1 174 ? 0.775 11.712 10.551 1.00 9.65 178 VAL A N 1
ATOM 1279 C CA . VAL A 1 174 ? 2.206 11.430 10.632 1.00 10.76 178 VAL A CA 1
ATOM 1280 C C . VAL A 1 174 ? 2.876 11.277 9.272 1.00 14.95 178 VAL A C 1
ATOM 1281 O O . VAL A 1 174 ? 3.953 11.855 9.063 1.00 18.67 178 VAL A O 1
ATOM 1285 N N . LEU A 1 175 ? 2.305 10.521 8.341 1.00 8.87 179 LEU A N 1
ATOM 1286 C CA . LEU A 1 175 ? 2.933 10.297 7.038 1.00 6.47 179 LEU A CA 1
ATOM 1287 C C . LEU A 1 175 ? 2.906 11.511 6.126 1.00 10.13 179 LEU A C 1
ATOM 1288 O O . LEU A 1 175 ? 3.917 11.855 5.496 1.00 12.13 179 LEU A O 1
ATOM 1293 N N . PRO A 1 176 ? 1.794 12.223 5.974 1.00 15.85 180 PRO A N 1
ATOM 1294 C CA . PRO A 1 176 ? 1.836 13.438 5.138 1.00 14.33 180 PRO A CA 1
ATOM 1295 C C . PRO A 1 176 ? 2.866 14.443 5.639 1.00 14.90 180 PRO A C 1
ATOM 1296 O O . PRO A 1 176 ? 3.516 15.113 4.832 1.00 32.52 180 PRO A O 1
ATOM 1300 N N . LYS A 1 177 ? 3.008 14.541 6.961 1.00 7.84 181 LYS A N 1
ATOM 1301 C CA . LYS A 1 177 ? 3.966 15.458 7.569 1.00 17.81 181 LYS A CA 1
ATOM 1302 C C . LYS A 1 177 ? 5.409 14.987 7.389 1.00 13.91 181 LYS A C 1
ATOM 1303 O O . LYS A 1 177 ? 6.342 15.753 7.646 1.00 20.94 181 LYS A O 1
ATOM 1309 N N . LEU A 1 178 ? 5.612 13.753 6.945 1.00 13.61 182 LEU A N 1
ATOM 1310 C CA . LEU A 1 178 ? 6.947 13.247 6.624 1.00 14.37 182 LEU A CA 1
ATOM 1311 C C . LEU A 1 178 ? 7.163 13.328 5.126 1.00 7.31 182 LEU A C 1
ATOM 1312 O O . LEU A 1 178 ? 8.186 12.977 4.541 1.00 9.75 182 LEU A O 1
ATOM 1317 N N . GLY A 1 179 ? 6.129 13.822 4.435 1.00 10.17 183 GLY A N 1
ATOM 1318 C CA . GLY A 1 179 ? 6.290 13.901 2.983 1.00 8.56 183 GLY A CA 1
ATOM 1319 C C . GLY A 1 179 ? 6.103 12.565 2.312 1.00 12.30 183 GLY A C 1
ATOM 1320 O O . GLY A 1 179 ? 6.562 12.296 1.200 1.00 27.80 183 GLY A O 1
ATOM 1321 N N . LEU A 1 180 ? 5.404 11.632 2.965 1.00 15.74 184 LEU A N 1
ATOM 1322 C CA . LEU A 1 180 ? 5.269 10.333 2.305 1.00 9.93 184 LEU A CA 1
ATOM 1323 C C . LEU A 1 180 ? 3.853 10.141 1.787 1.00 14.93 184 LEU A C 1
ATOM 1324 O O . LEU A 1 180 ? 2.934 10.011 2.599 1.00 14.50 184 LEU A O 1
ATOM 1329 N N . LYS A 1 181 ? 3.726 10.127 0.464 1.00 13.79 185 LYS A N 1
ATOM 1330 C CA . LYS A 1 181 ? 2.430 9.958 -0.176 1.00 17.30 185 LYS A CA 1
ATOM 1331 C C . LYS A 1 181 ? 2.302 8.575 -0.802 1.00 17.44 185 LYS A C 1
ATOM 1332 O O . LYS A 1 181 ? 1.266 8.236 -1.379 1.00 15.21 185 LYS A O 1
ATOM 1338 N N . HIS A 1 182 ? 3.353 7.762 -0.696 1.00 9.43 186 HIS A N 1
ATOM 1339 C CA . HIS A 1 182 ? 3.296 6.421 -1.264 1.00 15.11 186 HIS A CA 1
ATOM 1340 C C . HIS A 1 182 ? 3.623 5.347 -0.235 1.00 18.85 186 HIS A C 1
ATOM 1341 O O . HIS A 1 182 ? 4.253 4.347 -0.583 1.00 10.47 186 HIS A O 1
ATOM 1348 N N . THR A 1 183 ? 3.182 5.605 0.986 1.00 10.55 187 THR A N 1
ATOM 1349 C CA . THR A 1 183 ? 3.340 4.731 2.142 1.00 8.17 187 THR A CA 1
ATOM 1350 C C . THR A 1 183 ? 1.967 4.406 2.714 1.00 18.83 187 THR A C 1
ATOM 1351 O O . THR A 1 183 ? 1.224 5.327 3.064 1.00 14.31 187 THR A O 1
ATOM 1355 N N . PHE A 1 184 ? 1.595 3.125 2.806 1.00 13.80 188 PHE A N 1
ATOM 1356 C CA . PHE A 1 184 ? 0.229 2.839 3.219 1.00 9.32 188 PHE A CA 1
ATOM 1357 C C . PHE A 1 184 ? 0.135 1.727 4.257 1.00 10.96 188 PHE A C 1
ATOM 1358 O O . PHE A 1 184 ? 0.964 0.820 4.290 1.00 10.54 188 PHE A O 1
ATOM 1366 N N . ILE A 1 185 ? -0.928 1.870 5.038 1.00 10.53 189 ILE A N 1
ATOM 1367 C CA . ILE A 1 185 ? -1.473 0.806 5.868 1.00 15.24 189 ILE A CA 1
ATOM 1368 C C . ILE A 1 185 ? -2.365 -0.053 4.970 1.00 17.57 189 ILE A C 1
ATOM 1369 O O . ILE A 1 185 ? -2.203 -1.262 4.827 1.00 22.46 189 ILE A O 1
ATOM 1374 N N . SER A 1 186 ? -3.306 0.649 4.345 1.00 21.53 190 SER A N 1
ATOM 1375 C CA . SER A 1 186 ? -4.171 0.069 3.329 1.00 19.55 190 SER A CA 1
ATOM 1376 C C . SER A 1 186 ? -3.809 0.643 1.964 1.00 16.89 190 SER A C 1
ATOM 1377 O O . SER A 1 186 ? -3.906 1.853 1.765 1.00 15.41 190 SER A O 1
ATOM 1380 N N . VAL A 1 187 ? -3.398 -0.233 1.049 1.00 21.34 191 VAL A N 1
ATOM 1381 C CA . VAL A 1 187 ? -3.091 0.178 -0.313 1.00 18.65 191 VAL A CA 1
ATOM 1382 C C . VAL A 1 187 ? -4.366 0.595 -1.035 1.00 14.58 191 VAL A C 1
ATOM 1383 O O . VAL A 1 187 ? -5.250 -0.227 -1.268 1.00 27.45 191 VAL A O 1
ATOM 1387 N N . PRO A 1 188 ? -4.485 1.865 -1.388 1.00 18.86 192 PRO A N 1
ATOM 1388 C CA . PRO A 1 188 ? -5.665 2.344 -2.119 1.00 19.48 192 PRO A CA 1
ATOM 1389 C C . PRO A 1 188 ? -5.817 1.703 -3.498 1.00 23.14 192 PRO A C 1
ATOM 1390 O O . PRO A 1 188 ? -4.857 1.216 -4.101 1.00 30.72 192 PRO A O 1
ATOM 1394 N N . GLU A 1 189 ? -7.045 1.707 -4.008 1.00 18.48 193 GLU A N 1
ATOM 1395 C CA . GLU A 1 189 ? -7.415 1.051 -5.252 1.00 20.84 193 GLU A CA 1
ATOM 1396 C C . GLU A 1 189 ? -6.606 1.523 -6.452 1.00 17.74 193 GLU A C 1
ATOM 1397 O O . GLU A 1 189 ? -6.267 0.724 -7.322 1.00 24.94 193 GLU A O 1
ATOM 1403 N N . THR A 1 190 ? -6.290 2.807 -6.519 1.00 20.74 194 THR A N 1
ATOM 1404 C CA . THR A 1 190 ? -5.547 3.371 -7.638 1.00 23.16 194 THR A CA 1
ATOM 1405 C C . THR A 1 190 ? -4.083 2.946 -7.624 1.00 31.12 194 THR A C 1
ATOM 1406 O O . THR A 1 190 ? -3.392 3.054 -8.634 1.00 29.36 194 THR A O 1
ATOM 1410 N N . GLN A 1 191 ? -3.591 2.467 -6.484 1.00 34.52 195 GLN A N 1
ATOM 1411 C CA . GLN A 1 191 ? -2.181 2.117 -6.358 1.00 27.21 195 GLN A CA 1
ATOM 1412 C C . GLN A 1 191 ? -1.966 0.606 -6.348 1.00 24.70 195 GLN A C 1
ATOM 1413 O O . GLN A 1 191 ? -0.826 0.144 -6.357 1.00 25.04 195 GLN A O 1
ATOM 1419 N N . MET A 1 192 ? -3.070 -0.117 -6.326 1.00 17.06 196 MET A N 1
ATOM 1420 C CA . MET A 1 192 ? -3.119 -1.567 -6.321 1.00 20.92 196 MET A CA 1
ATOM 1421 C C . MET A 1 192 ? -2.190 -2.223 -7.327 1.00 18.95 196 MET A C 1
ATOM 1422 O O . MET A 1 192 ? -1.499 -3.209 -7.067 1.00 15.80 196 MET A O 1
ATOM 1427 N N . SER A 1 193 ? -2.150 -1.705 -8.553 1.00 19.33 197 SER A N 1
ATOM 1428 C CA . SER A 1 193 ? -1.324 -2.354 -9.568 1.00 22.64 197 SER A CA 1
ATOM 1429 C C . SER A 1 193 ? 0.163 -2.212 -9.272 1.00 26.57 197 SER A C 1
ATOM 1430 O O . SER A 1 193 ? 1.010 -2.877 -9.872 1.00 29.11 197 SER A O 1
ATOM 1433 N N . LEU A 1 194 ? 0.502 -1.326 -8.344 1.00 27.12 198 LEU A N 1
ATOM 1434 C CA . LEU A 1 194 ? 1.896 -1.062 -8.003 1.00 16.52 198 LEU A CA 1
ATOM 1435 C C . LEU A 1 194 ? 2.349 -2.022 -6.901 1.00 6.13 198 LEU A C 1
ATOM 1436 O O . LEU A 1 194 ? 3.555 -2.150 -6.715 1.00 5.61 198 LEU A O 1
ATOM 1441 N N . TYR A 1 195 ? 1.395 -2.645 -6.212 1.00 14.18 199 TYR A N 1
ATOM 1442 C CA . TYR A 1 195 ? 1.629 -3.545 -5.083 1.00 12.95 199 TYR A CA 1
ATOM 1443 C C . TYR A 1 195 ? 2.232 -4.849 -5.600 1.00 14.95 199 TYR A C 1
ATOM 1444 O O . TYR A 1 195 ? 1.570 -5.603 -6.301 1.00 12.42 199 TYR A O 1
ATOM 1453 N N . ALA A 1 196 ? 3.482 -5.078 -5.213 1.00 11.06 200 ALA A N 1
ATOM 1454 C CA . ALA A 1 196 ? 4.184 -6.266 -5.686 1.00 13.10 200 ALA A CA 1
ATOM 1455 C C . ALA A 1 196 ? 3.501 -7.528 -5.167 1.00 15.03 200 ALA A C 1
ATOM 1456 O O . ALA A 1 196 ? 2.892 -7.488 -4.097 1.00 18.45 200 ALA A O 1
ATOM 1458 N N . GLN A 1 197 ? 3.620 -8.611 -5.927 1.00 12.83 201 GLN A N 1
ATOM 1459 C CA . GLN A 1 197 ? 3.231 -9.938 -5.472 1.00 9.31 201 GLN A CA 1
ATOM 1460 C C . GLN A 1 197 ? 4.355 -10.509 -4.611 1.00 17.39 201 GLN A C 1
ATOM 1461 O O . GLN A 1 197 ? 5.526 -10.489 -5.006 1.00 10.56 201 GLN A O 1
ATOM 1467 N N . GLY A 1 198 ? 4.010 -11.011 -3.429 1.00 11.32 202 GLY A N 1
ATOM 1468 C CA . GLY A 1 198 ? 5.011 -11.627 -2.576 1.00 10.09 202 GLY A CA 1
ATOM 1469 C C . GLY A 1 198 ? 5.099 -13.122 -2.838 1.00 16.08 202 GLY A C 1
ATOM 1470 O O . GLY A 1 198 ? 4.085 -13.750 -3.150 1.00 15.13 202 GLY A O 1
ATOM 1471 N N . TYR A 1 199 ? 6.295 -13.688 -2.702 1.00 10.72 203 TYR A N 1
ATOM 1472 C CA . TYR A 1 199 ? 6.485 -15.120 -2.893 1.00 9.21 203 TYR A CA 1
ATOM 1473 C C . TYR A 1 199 ? 7.163 -15.763 -1.691 1.00 17.22 203 TYR A C 1
ATOM 1474 O O . TYR A 1 199 ? 8.104 -15.194 -1.129 1.00 7.29 203 TYR A O 1
ATOM 1483 N N . ASP A 1 200 ? 6.676 -16.950 -1.310 1.00 12.44 204 ASP A N 1
ATOM 1484 C CA . ASP A 1 200 ? 7.173 -17.599 -0.097 1.00 12.34 204 ASP A CA 1
ATOM 1485 C C . ASP A 1 200 ? 8.466 -18.347 -0.387 1.00 8.07 204 ASP A C 1
ATOM 1486 O O . ASP A 1 200 ? 8.961 -18.280 -1.508 1.00 11.50 204 ASP A O 1
ATOM 1491 N N . LYS A 1 201 ? 9.001 -19.048 0.605 1.00 13.41 205 LYS A N 1
ATOM 1492 C CA . LYS A 1 201 ? 10.248 -19.786 0.460 1.00 23.89 205 LYS A CA 1
ATOM 1493 C C . LYS A 1 201 ? 10.258 -20.727 -0.739 1.00 33.09 205 LYS A C 1
ATOM 1494 O O . LYS A 1 201 ? 11.327 -21.063 -1.257 1.00 38.79 205 LYS A O 1
ATOM 1500 N N . ALA A 1 202 ? 9.088 -21.168 -1.181 1.00 31.34 206 ALA A N 1
ATOM 1501 C CA . ALA A 1 202 ? 8.963 -22.118 -2.274 1.00 29.93 206 ALA A CA 1
ATOM 1502 C C . ALA A 1 202 ? 8.621 -21.461 -3.600 1.00 29.15 206 ALA A C 1
ATOM 1503 O O . ALA A 1 202 ? 8.425 -22.144 -4.608 1.00 25.03 206 ALA A O 1
ATOM 1505 N N . GLY A 1 203 ? 8.535 -20.135 -3.651 1.00 23.67 207 GLY A N 1
ATOM 1506 C CA . GLY A 1 203 ? 8.177 -19.484 -4.904 1.00 14.51 207 GLY A CA 1
ATOM 1507 C C . GLY A 1 203 ? 6.678 -19.354 -5.095 1.00 13.70 207 GLY A C 1
ATOM 1508 O O . GLY A 1 203 ? 6.201 -19.068 -6.196 1.00 16.30 207 GLY A O 1
ATOM 1509 N N . LYS A 1 204 ? 5.885 -19.550 -4.050 1.00 16.24 208 LYS A N 1
ATOM 1510 C CA . LYS A 1 204 ? 4.432 -19.423 -4.186 1.00 20.35 208 LYS A CA 1
ATOM 1511 C C . LYS A 1 204 ? 3.942 -18.029 -3.824 1.00 18.21 208 LYS A C 1
ATOM 1512 O O . LYS A 1 204 ? 4.419 -17.393 -2.882 1.00 18.28 208 LYS A O 1
ATOM 1518 N N . PRO A 1 205 ? 2.965 -17.500 -4.552 1.00 28.89 209 PRO A N 1
ATOM 1519 C CA . PRO A 1 205 ? 2.509 -16.132 -4.285 1.00 28.70 209 PRO A CA 1
ATOM 1520 C C . PRO A 1 205 ? 1.817 -16.000 -2.934 1.00 23.75 209 PRO A C 1
ATOM 1521 O O . PRO A 1 205 ? 1.121 -16.919 -2.512 1.00 28.33 209 PRO A O 1
ATOM 1525 N N . VAL A 1 206 ? 1.992 -14.870 -2.257 1.00 23.47 210 VAL A N 1
ATOM 1526 C CA . VAL A 1 206 ? 1.337 -14.628 -0.983 1.00 20.04 210 VAL A CA 1
ATOM 1527 C C . VAL A 1 206 ? 1.446 -13.172 -0.530 1.00 31.28 210 VAL A C 1
ATOM 1528 O O . VAL A 1 206 ? 2.518 -12.582 -0.649 1.00 50.30 210 VAL A O 1
ATOM 1532 N N . ARG A 1 207 ? 0.358 -12.629 -0.008 1.00 36.89 211 ARG A N 1
ATOM 1533 C CA . ARG A 1 207 ? 0.303 -11.314 0.612 1.00 33.17 211 ARG A CA 1
ATOM 1534 C C . ARG A 1 207 ? 0.014 -11.450 2.107 1.00 32.17 211 ARG A C 1
ATOM 1535 O O . ARG A 1 207 ? -0.657 -12.398 2.520 1.00 30.56 211 ARG A O 1
ATOM 1543 N N . VAL A 1 208 ? 0.520 -10.511 2.904 1.00 29.22 212 VAL A N 1
ATOM 1544 C CA . VAL A 1 208 ? 0.329 -10.591 4.346 1.00 32.42 212 VAL A CA 1
ATOM 1545 C C . VAL A 1 208 ? -1.157 -10.648 4.709 1.00 40.65 212 VAL A C 1
ATOM 1546 O O . VAL A 1 208 ? -1.997 -9.989 4.101 1.00 35.39 212 VAL A O 1
ATOM 1550 N N . SER A 1 209 ? -1.435 -11.464 5.720 1.00 46.65 213 SER A N 1
ATOM 1551 C CA . SER A 1 209 ? -2.786 -11.687 6.209 0.00 48.47 213 SER A CA 1
ATOM 1552 C C . SER A 1 209 ? -3.101 -10.809 7.415 1.00 50.29 213 SER A C 1
ATOM 1553 O O . SER A 1 209 ? -2.338 -10.757 8.382 1.00 42.03 213 SER A O 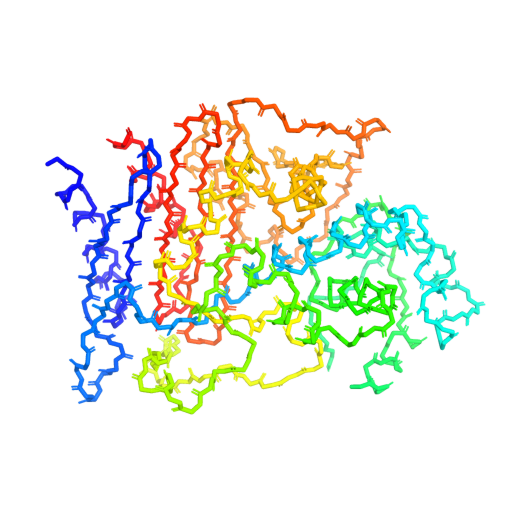1
ATOM 1556 N N . PRO A 1 210 ? -4.229 -10.115 7.334 1.00 53.91 214 PRO A N 1
ATOM 1557 C CA . PRO A 1 210 ? -4.685 -9.239 8.415 1.00 50.74 214 PRO A CA 1
ATOM 1558 C C . PRO A 1 210 ? -4.582 -9.903 9.783 1.00 43.10 214 PRO A C 1
ATOM 1559 O O . PRO A 1 210 ? -4.555 -11.127 9.900 1.00 53.27 214 PRO A O 1
ATOM 1563 N N . GLY A 1 211 ? -4.517 -9.063 10.809 1.00 34.61 215 GLY A N 1
ATOM 1564 C CA . GLY A 1 211 ? -4.387 -9.490 12.186 1.00 34.35 215 GLY A CA 1
ATOM 1565 C C . GLY A 1 211 ? -4.549 -8.333 13.147 1.00 32.05 215 GLY A C 1
ATOM 1566 O O . GLY A 1 211 ? -4.498 -7.163 12.764 1.00 28.80 215 GLY A O 1
ATOM 1567 N N . ALA A 1 212 ? -4.756 -8.619 14.432 1.00 39.04 216 ALA A N 1
ATOM 1568 C CA . ALA A 1 212 ? -4.890 -7.498 15.365 1.00 46.85 216 ALA A CA 1
ATOM 1569 C C . ALA A 1 212 ? -3.592 -6.693 15.421 1.00 44.22 216 ALA A C 1
ATOM 1570 O O . ALA A 1 212 ? -2.505 -7.273 15.422 1.00 27.90 216 ALA A O 1
ATOM 1572 N N . LEU A 1 213 ? -3.740 -5.378 15.479 1.00 43.93 217 LEU A N 1
ATOM 1573 C CA . LEU A 1 213 ? -2.629 -4.448 15.612 1.00 42.72 217 LEU A CA 1
ATOM 1574 C C . LEU A 1 213 ? -1.502 -4.791 14.638 1.00 37.05 217 LEU A C 1
ATOM 1575 O O . LEU A 1 213 ? -0.326 -4.680 14.973 1.00 37.86 217 LEU A O 1
ATOM 1580 N N . ASP A 1 214 ? -1.887 -5.221 13.441 1.00 29.77 218 ASP A N 1
ATOM 1581 C CA . ASP A 1 214 ? -0.906 -5.525 12.403 1.00 35.10 218 ASP A CA 1
ATOM 1582 C C . ASP A 1 214 ? -0.303 -4.216 11.887 1.00 30.99 218 ASP A C 1
ATOM 1583 O O . ASP A 1 214 ? 0.910 -4.111 11.724 1.00 32.01 218 ASP A O 1
ATOM 1588 N N . ALA A 1 215 ? -1.184 -3.250 11.665 1.00 23.08 219 ALA A N 1
ATOM 1589 C CA . ALA A 1 215 ? -0.853 -1.902 11.234 1.00 22.47 219 ALA A CA 1
ATOM 1590 C C . ALA A 1 215 ? 0.319 -1.315 12.021 1.00 20.81 219 ALA A C 1
ATOM 1591 O O . ALA A 1 215 ? 1.159 -0.617 11.453 1.00 19.04 219 ALA A O 1
ATOM 1593 N N . GLU A 1 216 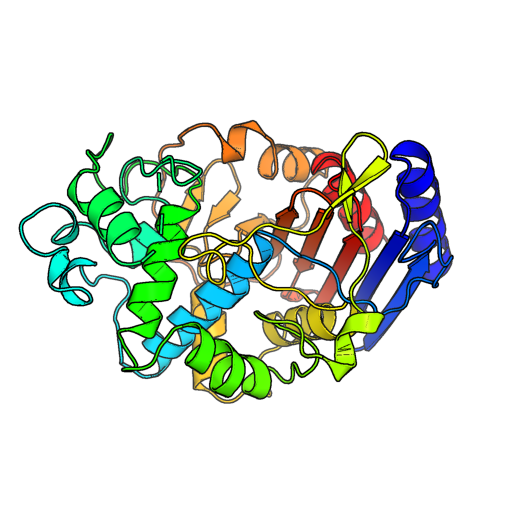? 0.346 -1.596 13.316 1.00 21.87 220 GLU A N 1
ATOM 1594 C CA . GLU A 1 216 ? 1.381 -1.140 14.229 1.00 17.67 220 GLU A CA 1
ATOM 1595 C C . GLU A 1 216 ? 2.649 -1.979 14.141 1.00 20.09 220 GLU A C 1
ATOM 1596 O O . GLU A 1 216 ? 3.769 -1.493 14.299 1.00 12.44 220 GLU A O 1
ATOM 1602 N N . ALA A 1 217 ? 2.501 -3.283 13.891 1.00 12.72 221 ALA A N 1
ATOM 1603 C CA . ALA A 1 217 ? 3.680 -4.140 13.995 1.00 12.02 221 ALA A CA 1
ATOM 1604 C C . ALA A 1 217 ? 4.301 -4.458 12.651 1.00 13.65 221 ALA A C 1
ATOM 1605 O O . ALA A 1 217 ? 5.516 -4.453 12.478 1.00 13.78 221 ALA A O 1
ATOM 1607 N N . TYR A 1 218 ? 3.488 -4.760 11.637 1.00 12.33 222 TYR A N 1
ATOM 1608 C CA . TYR A 1 218 ? 4.126 -5.213 10.411 1.00 12.49 222 TYR A CA 1
ATOM 1609 C C . TYR A 1 218 ? 3.311 -4.843 9.185 1.00 13.15 222 TYR A C 1
ATOM 1610 O O . TYR A 1 218 ? 3.533 -5.458 8.140 1.00 14.38 222 TYR A O 1
ATOM 1619 N N . GLY A 1 219 ? 2.407 -3.878 9.318 1.00 13.37 223 GLY A N 1
ATOM 1620 C CA . GLY A 1 219 ? 1.435 -3.582 8.298 1.00 18.14 223 GLY A CA 1
ATOM 1621 C C . GLY A 1 219 ? 1.687 -2.474 7.319 1.00 25.53 223 GLY A C 1
ATOM 1622 O O . GLY A 1 219 ? 0.782 -2.101 6.553 1.00 27.65 223 GLY A O 1
ATOM 1623 N N . ILE A 1 220 ? 2.879 -1.885 7.259 1.00 23.03 224 ILE A N 1
ATOM 1624 C CA . ILE A 1 220 ? 3.115 -0.819 6.286 1.00 15.68 224 ILE A CA 1
ATOM 1625 C C . ILE A 1 220 ? 3.586 -1.356 4.942 1.00 15.26 224 ILE A C 1
ATOM 1626 O O . ILE A 1 220 ? 4.356 -2.313 4.895 1.00 13.38 224 ILE A O 1
ATOM 1631 N N . LYS A 1 221 ? 3.143 -0.762 3.828 1.00 11.05 225 LYS A N 1
ATOM 1632 C CA . LYS A 1 221 ? 3.823 -1.030 2.565 1.00 14.37 225 LYS A CA 1
ATOM 1633 C C . LYS A 1 221 ? 4.216 0.315 1.934 1.00 12.02 225 LYS A C 1
ATOM 1634 O O . LYS A 1 221 ? 3.517 1.312 2.083 1.00 13.37 225 LYS A O 1
ATOM 1640 N N . THR A 1 222 ? 5.348 0.281 1.244 1.00 4.23 226 THR A N 1
ATOM 1641 C CA . THR A 1 222 ? 5.913 1.506 0.676 1.00 0.88 226 THR A CA 1
ATOM 1642 C C . THR A 1 222 ? 6.866 1.142 -0.454 1.00 10.68 226 THR A C 1
ATOM 1643 O O . THR A 1 222 ? 7.130 -0.051 -0.656 1.00 9.97 226 THR A O 1
ATOM 1647 N N . SER A 1 223 ? 7.385 2.102 -1.202 1.00 8.86 227 SER A N 1
ATOM 1648 C CA . SER A 1 223 ? 8.366 1.926 -2.260 1.00 2.92 227 SER A CA 1
ATOM 1649 C C . SER A 1 223 ? 9.755 2.369 -1.835 1.00 5.37 227 SER A C 1
ATOM 1650 O O . SER A 1 223 ? 9.910 2.992 -0.777 1.00 10.50 227 SER A O 1
ATOM 1653 N N . THR A 1 224 ? 10.814 2.129 -2.609 1.00 4.07 228 THR A N 1
ATOM 1654 C CA . THR A 1 224 ? 12.122 2.579 -2.109 1.00 7.97 228 THR A CA 1
ATOM 1655 C C . THR A 1 224 ? 12.235 4.097 -2.149 1.00 6.16 228 THR A C 1
ATOM 1656 O O . THR A 1 224 ? 12.998 4.702 -1.396 1.00 17.22 228 THR A O 1
ATOM 1660 N N . SER A 1 225 ? 11.471 4.725 -3.035 1.00 11.12 229 SER A N 1
ATOM 1661 C CA . SER A 1 225 ? 11.517 6.181 -3.180 1.00 14.52 229 SER A CA 1
ATOM 1662 C C . SER A 1 225 ? 10.998 6.860 -1.921 1.00 9.81 229 SER A C 1
ATOM 1663 O O . SER A 1 225 ? 11.628 7.765 -1.379 1.00 9.14 229 SER A O 1
ATOM 1666 N N . ASP A 1 226 ? 9.843 6.423 -1.422 1.00 11.36 230 ASP A N 1
ATOM 1667 C CA . ASP A 1 226 ? 9.304 6.965 -0.176 1.00 13.12 230 ASP A CA 1
ATOM 1668 C C . ASP A 1 226 ? 10.091 6.518 1.047 1.00 11.20 230 ASP A C 1
ATOM 1669 O O . ASP A 1 226 ? 10.234 7.275 2.017 1.00 22.04 230 ASP A O 1
ATOM 1674 N N . LEU A 1 227 ? 10.604 5.287 1.052 1.00 12.26 231 LEU A N 1
ATOM 1675 C CA . LEU A 1 227 ? 11.331 4.809 2.231 1.00 9.55 231 LEU A CA 1
ATOM 1676 C C . LEU A 1 227 ? 12.723 5.419 2.302 1.00 5.41 231 LEU A C 1
ATOM 1677 O O . LEU A 1 227 ? 13.265 5.707 3.376 1.00 8.88 231 LEU A O 1
ATOM 1682 N N . ILE A 1 228 ? 13.382 5.664 1.170 1.00 1.94 232 ILE A N 1
ATOM 1683 C CA . ILE A 1 228 ? 14.681 6.349 1.300 1.00 6.49 232 ILE A CA 1
ATOM 1684 C C . ILE A 1 228 ? 14.477 7.803 1.710 1.00 8.17 232 ILE A C 1
ATOM 1685 O O . ILE A 1 228 ? 15.313 8.410 2.392 1.00 16.90 232 ILE A O 1
ATOM 1690 N N . HIS A 1 229 ? 13.359 8.416 1.330 1.00 10.97 233 HIS A N 1
ATOM 1691 C CA . HIS A 1 229 ? 13.050 9.751 1.842 1.00 15.57 233 HIS A CA 1
ATOM 1692 C C . HIS A 1 229 ? 12.844 9.674 3.354 1.00 12.66 233 HIS A C 1
ATOM 1693 O O . HIS A 1 229 ? 13.405 10.479 4.100 1.00 13.00 233 HIS A O 1
ATOM 1700 N N . TYR A 1 230 ? 12.061 8.700 3.805 1.00 10.86 234 TYR A N 1
ATOM 1701 C CA . TYR A 1 230 ? 11.856 8.484 5.241 1.00 5.87 234 TYR A CA 1
ATOM 1702 C C . TYR A 1 230 ? 13.192 8.408 5.968 1.00 6.83 234 TYR A C 1
ATOM 1703 O O . TYR A 1 230 ? 13.390 8.997 7.030 1.00 11.39 234 TYR A O 1
ATOM 1712 N N . VAL A 1 231 ? 14.098 7.666 5.340 1.00 8.52 235 VAL A N 1
ATOM 1713 C CA . VAL A 1 231 ? 15.440 7.499 5.882 1.00 4.48 235 VAL A CA 1
ATOM 1714 C C . VAL A 1 231 ? 16.163 8.840 5.920 1.00 7.16 235 VAL A C 1
ATOM 1715 O O . VAL A 1 231 ? 16.769 9.180 6.936 1.00 12.41 235 VAL A O 1
ATOM 1719 N N . GLU A 1 232 ? 16.074 9.584 4.822 1.00 17.62 236 GLU A N 1
ATOM 1720 C CA . GLU A 1 232 ? 16.711 10.893 4.708 1.00 13.00 236 GLU A CA 1
ATOM 1721 C C . GLU A 1 232 ? 16.163 11.876 5.732 1.00 15.19 236 GLU A C 1
ATOM 1722 O O . GLU A 1 232 ? 16.950 12.589 6.360 1.00 13.79 236 GLU A O 1
ATOM 1728 N N . VAL A 1 233 ? 14.838 11.962 5.948 1.00 8.52 237 VAL A N 1
ATOM 1729 C CA . VAL A 1 233 ? 14.438 12.934 6.970 1.00 6.95 237 VAL A CA 1
ATOM 1730 C C . VAL A 1 233 ? 14.713 12.389 8.361 1.00 5.25 237 VAL A C 1
ATOM 1731 O O . VAL A 1 233 ? 14.799 13.168 9.306 1.00 8.19 237 VAL A O 1
ATOM 1735 N N . ASN A 1 234 ? 14.867 11.079 8.536 1.00 8.41 238 ASN A N 1
ATOM 1736 C CA . ASN A 1 234 ? 15.283 10.618 9.866 1.00 8.49 238 ASN A CA 1
ATOM 1737 C C . ASN A 1 234 ? 16.741 10.987 10.130 1.00 19.17 238 ASN A C 1
ATOM 1738 O O . ASN A 1 234 ? 17.153 11.128 11.281 1.00 15.36 238 ASN A O 1
ATOM 1743 N N . MET A 1 235 ? 17.545 11.154 9.079 1.00 16.91 239 MET A N 1
ATOM 1744 C CA . MET A 1 235 ? 18.936 11.539 9.206 1.00 12.67 239 MET A CA 1
ATOM 1745 C C . MET A 1 235 ? 19.084 13.052 9.371 1.00 16.21 239 MET A C 1
ATOM 1746 O O . MET A 1 235 ? 19.946 13.489 10.126 1.00 18.25 239 MET A O 1
ATOM 1751 N N . HIS A 1 236 ? 18.253 13.763 8.624 1.00 11.94 240 HIS A N 1
ATOM 1752 C CA . HIS A 1 236 ? 18.236 15.210 8.516 1.00 12.10 240 HIS A CA 1
ATOM 1753 C C . HIS A 1 236 ? 16.845 15.798 8.731 1.00 13.49 240 HIS A C 1
ATOM 1754 O O . HIS A 1 236 ? 16.175 16.192 7.775 1.00 15.26 240 HIS A O 1
ATOM 1761 N N . PRO A 1 237 ? 16.391 15.859 9.979 1.00 13.63 241 PRO A N 1
ATOM 1762 C CA . PRO A 1 237 ? 15.018 16.275 10.264 1.00 10.61 241 PRO A CA 1
ATOM 1763 C C . PRO A 1 237 ? 14.775 17.779 10.328 1.00 14.48 241 PRO A C 1
ATOM 1764 O O . PRO A 1 237 ? 13.644 18.178 10.645 1.00 13.25 241 PRO A O 1
ATOM 1768 N N . ALA A 1 238 ? 15.748 18.625 10.028 1.00 18.07 242 ALA A N 1
ATOM 1769 C CA . ALA A 1 238 ? 15.691 20.067 10.224 1.00 19.67 242 ALA A CA 1
ATOM 1770 C C . ALA A 1 238 ? 14.655 20.804 9.389 1.00 17.75 242 ALA A C 1
ATOM 1771 O O . ALA A 1 238 ? 14.386 21.979 9.648 1.00 22.83 242 ALA A O 1
ATOM 1773 N N . LYS A 1 239 ? 14.064 20.186 8.382 1.00 12.20 243 LYS A N 1
ATOM 1774 C CA . LYS A 1 239 ? 13.055 20.839 7.567 1.00 11.87 243 LYS A CA 1
ATOM 1775 C C . LYS A 1 239 ? 11.668 20.402 8.025 1.00 14.64 243 LYS A C 1
ATOM 1776 O O . LYS A 1 239 ? 10.651 20.966 7.638 1.00 18.50 243 LYS A O 1
ATOM 1782 N N . LEU A 1 240 ? 11.638 19.366 8.860 1.00 16.66 244 LEU A N 1
ATOM 1783 C CA . LEU A 1 24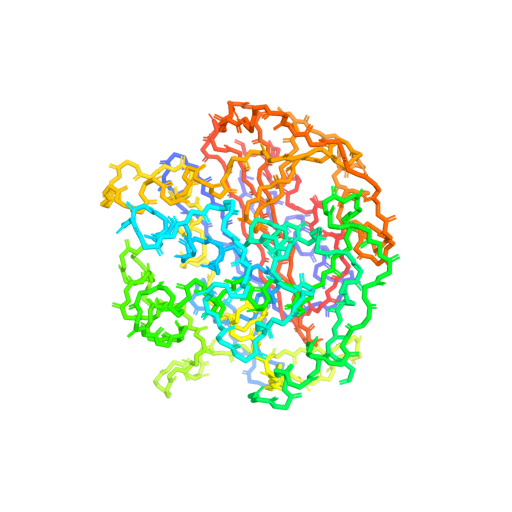0 ? 10.365 18.870 9.377 1.00 20.19 244 LEU A CA 1
ATOM 1784 C C . LEU A 1 240 ? 9.832 19.813 10.446 1.00 21.73 244 LEU A C 1
ATOM 1785 O O . LEU A 1 240 ? 10.622 20.423 11.172 1.00 23.19 244 LEU A O 1
ATOM 1790 N N . GLU A 1 241 ? 8.514 19.941 10.568 1.00 16.62 245 GLU A N 1
ATOM 1791 C CA . GLU A 1 241 ? 7.969 20.700 11.688 1.00 15.50 245 GLU A CA 1
ATOM 1792 C C . GLU A 1 241 ? 8.536 20.190 13.008 1.00 17.87 245 GLU A C 1
ATOM 1793 O O . GLU A 1 241 ? 8.887 19.017 13.134 1.00 16.05 245 GLU A O 1
ATOM 1799 N N . LYS A 1 242 ? 8.617 21.047 14.014 1.00 17.77 246 LYS A N 1
ATOM 1800 C CA . LYS A 1 242 ? 9.270 20.787 15.283 1.00 13.46 246 LYS A CA 1
ATOM 1801 C C . LYS A 1 242 ? 8.785 19.548 16.014 1.00 14.17 246 LYS A C 1
ATOM 1802 O O . LYS A 1 242 ? 9.621 18.780 16.511 1.00 16.58 246 LYS A O 1
ATOM 1808 N N . PRO A 1 243 ? 7.493 19.291 16.154 1.00 15.44 247 PRO A N 1
ATOM 1809 C CA . PRO A 1 243 ? 7.051 18.057 16.814 1.00 14.44 247 PRO A CA 1
ATOM 1810 C C . PRO A 1 243 ? 7.558 16.794 16.132 1.00 13.68 247 PRO A C 1
ATOM 1811 O O . PRO A 1 243 ? 7.811 15.792 16.810 1.00 16.79 247 PRO A O 1
ATOM 1815 N N . LEU A 1 244 ? 7.714 16.804 14.813 1.00 11.08 248 LEU A N 1
ATOM 1816 C CA . LEU A 1 244 ? 8.298 15.651 14.129 1.00 14.30 248 LEU A CA 1
ATOM 1817 C C . LEU A 1 244 ? 9.793 15.553 14.430 1.00 15.39 248 LEU A C 1
ATOM 1818 O O . LEU A 1 244 ? 10.333 14.457 14.589 1.00 19.42 248 LEU A O 1
ATOM 1823 N N . GLN A 1 245 ? 10.453 16.709 14.510 1.00 8.96 249 GLN A N 1
ATOM 1824 C CA . GLN A 1 245 ? 11.872 16.745 14.854 1.00 14.58 249 GLN A CA 1
ATOM 1825 C C . GLN A 1 245 ? 12.115 16.159 16.239 1.00 16.74 249 GLN A C 1
ATOM 1826 O O . GLN A 1 245 ? 13.028 15.355 16.431 1.00 17.55 249 GLN A O 1
ATOM 1832 N N . GLN A 1 246 ? 11.286 16.564 17.201 1.00 15.31 250 GLN A N 1
ATOM 1833 C CA . GLN A 1 246 ? 11.374 16.037 18.552 1.00 11.47 250 GLN A CA 1
ATOM 1834 C C . GLN A 1 246 ? 11.052 14.547 18.586 1.00 13.24 250 GLN A C 1
ATOM 1835 O O . GLN A 1 246 ? 11.686 13.758 19.294 1.00 12.63 250 GLN A O 1
ATOM 1841 N N . ALA A 1 247 ? 10.057 14.159 17.796 1.00 8.30 251 ALA A N 1
ATOM 1842 C CA . ALA A 1 247 ? 9.669 12.760 17.690 1.00 16.52 251 ALA A CA 1
ATOM 1843 C C . ALA A 1 247 ? 10.794 11.866 17.183 1.00 19.78 251 ALA A C 1
ATOM 1844 O O . ALA A 1 247 ? 10.955 10.725 17.619 1.00 15.90 251 ALA A O 1
ATOM 1846 N N . ILE A 1 248 ? 11.567 12.383 16.232 1.00 18.51 252 ILE A N 1
ATOM 1847 C CA . ILE A 1 248 ? 12.629 11.597 15.607 1.00 11.04 252 ILE A CA 1
ATOM 1848 C C . ILE A 1 248 ? 13.833 11.505 16.530 1.00 6.41 252 ILE A C 1
ATOM 1849 O O . ILE A 1 248 ? 14.585 10.534 16.533 1.00 15.02 252 ILE A O 1
ATOM 1854 N N . ALA A 1 249 ? 14.008 12.544 17.344 1.00 11.80 253 ALA A N 1
ATOM 1855 C CA . ALA A 1 249 ? 15.044 12.533 18.366 1.00 11.03 253 ALA A CA 1
ATOM 1856 C C . ALA A 1 249 ? 14.728 11.467 19.413 1.00 12.05 253 ALA A C 1
ATOM 1857 O O . ALA A 1 249 ? 15.626 10.838 19.956 1.00 11.68 253 ALA A O 1
ATOM 1859 N N . ALA A 1 250 ? 13.431 11.295 19.676 1.00 13.37 254 ALA A N 1
ATOM 1860 C CA . ALA A 1 250 ? 12.963 10.362 20.690 1.00 4.44 254 ALA A CA 1
ATOM 1861 C C . ALA A 1 250 ? 13.184 8.919 20.245 1.00 4.46 254 ALA A C 1
ATOM 1862 O O . ALA A 1 250 ? 13.551 8.059 21.045 1.00 15.99 254 ALA A O 1
ATOM 1864 N N . THR A 1 251 ? 12.982 8.635 18.966 1.00 6.46 255 THR A N 1
ATOM 1865 C CA . THR A 1 251 ? 13.126 7.270 18.467 1.00 8.94 255 THR A CA 1
ATO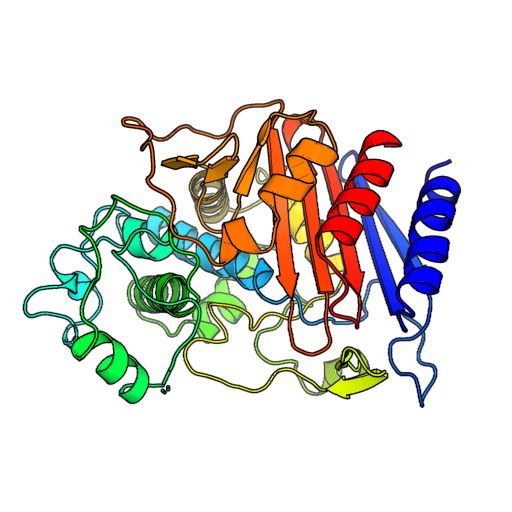M 1866 C C . THR A 1 251 ? 14.570 6.823 18.287 1.00 14.76 255 THR A C 1
ATOM 1867 O O . THR A 1 251 ? 14.885 5.627 18.367 1.00 8.81 255 THR A O 1
ATOM 1871 N N . HIS A 1 252 ? 15.464 7.772 18.034 1.00 11.71 256 HIS A N 1
ATOM 1872 C CA . HIS A 1 252 ? 16.890 7.503 17.914 1.00 10.97 256 HIS A CA 1
ATOM 1873 C C . HIS A 1 252 ? 17.618 7.681 19.237 1.00 11.92 256 HIS A C 1
ATOM 1874 O O . HIS A 1 252 ? 18.846 7.609 19.314 1.00 20.35 256 HIS A O 1
ATOM 1881 N N . THR A 1 253 ? 16.860 7.919 20.304 1.00 15.10 257 THR A N 1
ATOM 1882 C CA . THR A 1 253 ? 17.451 7.928 21.643 1.00 12.26 257 THR A CA 1
ATOM 1883 C C . THR A 1 253 ? 17.746 6.488 22.047 1.00 13.59 257 THR A C 1
ATOM 1884 O O . THR A 1 253 ? 16.948 5.597 21.752 1.00 13.34 257 THR A O 1
ATOM 1888 N N . GLY A 1 254 ? 18.879 6.242 22.696 1.00 12.13 258 GLY A N 1
ATOM 1889 C CA . GLY A 1 254 ? 19.196 4.895 23.165 1.00 13.08 258 GLY A CA 1
ATOM 1890 C C . GLY A 1 254 ? 18.730 4.767 24.613 1.00 20.94 258 GLY A C 1
ATOM 1891 O O . GLY A 1 254 ? 19.140 5.592 25.441 1.00 14.78 258 GLY A O 1
ATOM 1892 N N . TYR A 1 255 ? 17.889 3.775 24.879 1.00 18.64 259 TYR A N 1
ATOM 1893 C CA . TYR A 1 255 ? 17.341 3.553 26.218 1.00 12.89 259 TYR A CA 1
ATOM 1894 C C . TYR A 1 255 ? 18.057 2.412 26.927 1.00 19.10 259 TYR A C 1
ATOM 1895 O O . TYR A 1 255 ? 18.100 2.354 28.155 1.00 19.30 259 TYR A O 1
ATOM 1904 N N . TYR A 1 256 ? 18.649 1.469 26.190 1.00 21.71 260 TYR A N 1
ATOM 1905 C CA . TYR A 1 256 ? 19.378 0.379 26.842 1.00 17.06 260 TYR A CA 1
ATOM 1906 C C . TYR A 1 256 ? 20.335 -0.298 25.863 1.00 16.57 260 TYR A C 1
ATOM 1907 O O . TYR A 1 256 ? 20.184 -0.187 24.645 1.00 17.14 260 TYR A O 1
ATOM 1916 N N . THR A 1 257 ? 21.287 -1.046 26.405 1.00 14.77 261 THR A N 1
ATOM 1917 C CA . THR A 1 257 ? 22.144 -1.886 25.580 1.00 20.04 261 THR A CA 1
ATOM 1918 C C . THR A 1 257 ? 21.786 -3.367 25.720 1.00 22.93 261 THR A C 1
ATOM 1919 O O . THR A 1 257 ? 21.375 -3.799 26.797 1.00 25.47 261 THR A O 1
ATOM 1923 N N . VAL A 1 258 ? 21.956 -4.112 24.640 1.00 22.33 262 VAL A N 1
ATOM 1924 C CA . VAL A 1 258 ? 21.888 -5.564 24.584 1.00 24.04 262 VAL A CA 1
ATOM 1925 C C . VAL A 1 258 ? 22.892 -6.093 23.553 1.00 27.81 262 VAL A C 1
ATOM 1926 O O . VAL A 1 258 ? 22.665 -6.038 22.344 1.00 22.92 262 VAL A O 1
ATOM 1930 N N . ASP A 1 259 ? 24.017 -6.600 24.038 1.00 30.69 263 ASP A N 1
ATOM 1931 C CA . ASP A 1 259 ? 25.094 -7.147 23.226 1.00 25.75 263 ASP A CA 1
ATOM 1932 C C . ASP A 1 259 ? 25.591 -6.201 22.149 1.00 25.61 263 ASP A C 1
ATOM 1933 O O . ASP A 1 259 ? 25.522 -6.471 20.943 1.00 24.17 263 ASP A O 1
ATOM 1938 N N . GLY A 1 260 ? 26.139 -5.040 22.514 1.00 29.90 264 GLY A N 1
ATOM 1939 C CA . GLY A 1 260 ? 26.706 -4.191 21.464 1.00 31.88 264 GLY A CA 1
ATOM 1940 C C . GLY A 1 260 ? 25.677 -3.438 20.654 1.00 29.81 264 GLY A C 1
ATOM 1941 O O . GLY A 1 260 ? 25.988 -2.516 19.892 1.00 32.01 264 GLY A O 1
ATOM 1942 N N . MET A 1 261 ? 24.409 -3.798 20.799 1.00 28.05 265 MET A N 1
ATOM 1943 C CA . MET A 1 261 ? 23.320 -3.088 20.143 1.00 22.03 265 MET A CA 1
ATOM 1944 C C . MET A 1 261 ? 22.618 -2.130 21.092 1.00 22.49 265 MET A C 1
ATOM 1945 O O . MET A 1 261 ? 22.235 -2.575 22.182 1.00 13.13 265 MET A O 1
ATOM 1950 N N . THR A 1 262 ? 22.418 -0.848 20.758 1.00 15.32 266 THR A N 1
ATOM 1951 C CA . THR A 1 262 ? 21.658 -0.028 21.710 1.00 12.76 266 THR A CA 1
ATOM 1952 C C . THR A 1 262 ? 20.269 0.308 21.167 1.00 11.18 266 THR A C 1
ATOM 1953 O O . THR A 1 262 ? 20.047 0.729 20.038 1.00 15.10 266 THR A O 1
ATOM 1957 N N . GLN A 1 263 ? 19.262 0.072 22.006 1.00 9.71 267 GLN A N 1
ATOM 1958 C CA . GLN A 1 263 ? 17.873 0.114 21.601 1.00 15.83 267 GLN A CA 1
ATOM 1959 C C . GLN A 1 263 ? 17.224 1.491 21.668 1.00 19.01 267 GLN A C 1
ATOM 1960 O O . GLN A 1 263 ? 17.293 2.139 22.709 1.00 21.53 267 GLN A O 1
ATOM 1966 N N . GLY A 1 264 ? 16.579 1.868 20.567 1.00 18.24 268 GLY A N 1
ATOM 1967 C CA . GLY A 1 264 ? 15.776 3.080 20.511 1.00 14.66 268 GLY A CA 1
ATOM 1968 C C . GLY A 1 264 ? 14.296 2.765 20.426 1.00 13.65 268 GLY A C 1
ATOM 1969 O O . GLY A 1 264 ? 13.853 1.688 20.833 1.00 9.26 268 GLY A O 1
ATOM 1970 N N . LEU A 1 265 ? 13.493 3.691 19.899 1.00 11.16 269 LEU A N 1
ATOM 1971 C CA . LEU A 1 265 ? 12.072 3.391 19.726 1.00 8.78 269 LEU A CA 1
ATOM 1972 C C . LEU A 1 265 ? 11.845 2.920 18.290 1.00 10.84 269 LEU A C 1
ATOM 1973 O O . LEU A 1 265 ? 11.841 3.754 17.379 1.00 15.96 269 LEU A O 1
ATOM 1978 N N . GLY A 1 266 ? 11.673 1.617 18.114 1.00 12.72 270 GLY A N 1
ATOM 1979 C CA . GLY A 1 266 ? 11.574 1.012 16.802 1.00 8.84 270 GLY A CA 1
ATOM 1980 C C . GLY A 1 266 ? 12.937 0.750 16.172 1.00 13.82 270 GLY A C 1
ATOM 1981 O O . GLY A 1 266 ? 13.168 -0.353 15.669 1.00 12.69 270 GLY A O 1
ATOM 1982 N N . TRP A 1 267 ? 13.834 1.731 16.193 1.00 12.80 271 TRP A N 1
ATOM 1983 C CA . TRP A 1 267 ? 15.149 1.636 15.570 1.00 12.03 271 TRP A CA 1
ATOM 1984 C C . TRP A 1 267 ? 16.181 0.976 16.479 1.00 13.19 271 TRP A C 1
ATOM 1985 O O . TRP A 1 267 ? 16.222 1.162 17.689 1.00 6.33 271 TRP A O 1
ATOM 1996 N N . GLU A 1 268 ? 17.052 0.183 15.870 1.00 7.95 272 GLU A N 1
ATOM 1997 C CA . GLU A 1 268 ? 18.164 -0.388 16.632 1.00 10.57 272 GLU A CA 1
ATOM 1998 C C . GLU A 1 268 ? 19.455 0.212 16.114 1.00 8.54 272 GLU A C 1
ATOM 1999 O O . GLU A 1 268 ? 19.569 0.524 14.928 1.00 5.39 272 GLU A O 1
ATOM 2005 N N . MET A 1 269 ? 20.398 0.396 17.025 1.00 8.46 273 MET A N 1
ATOM 2006 C CA . MET A 1 269 ? 21.583 1.193 16.757 1.00 10.71 273 MET A CA 1
ATOM 2007 C C . MET A 1 269 ? 22.872 0.481 17.154 1.00 15.72 273 MET A C 1
ATOM 2008 O O . MET A 1 269 ? 22.934 -0.256 18.142 1.00 16.29 273 MET A O 1
ATOM 2013 N N . TYR A 1 270 ? 23.915 0.710 16.372 1.00 15.19 274 TYR A N 1
ATOM 2014 C CA . TYR A 1 270 ? 25.237 0.157 16.563 1.00 14.46 274 TYR A CA 1
ATOM 2015 C C . TYR A 1 270 ? 26.317 1.188 16.243 1.00 15.21 274 TYR A C 1
ATOM 2016 O O . TYR A 1 270 ? 26.083 2.131 15.496 1.00 21.21 274 TYR A O 1
ATOM 2025 N N . PRO A 1 271 ? 27.498 0.952 16.793 1.00 24.77 275 PRO A N 1
ATOM 2026 C CA . PRO A 1 271 ? 28.663 1.756 16.404 1.00 27.73 275 PRO A CA 1
ATOM 2027 C C . PRO A 1 271 ? 28.876 1.665 14.897 1.00 23.55 275 PRO A C 1
ATOM 2028 O O . PRO A 1 271 ? 28.638 0.613 14.301 1.00 26.13 275 PRO A O 1
ATOM 2032 N N . TYR A 1 272 ? 29.323 2.752 14.271 1.00 16.72 276 TYR A N 1
ATOM 2033 C CA . TYR A 1 272 ? 29.742 2.645 12.876 1.00 22.32 276 TYR A CA 1
ATOM 2034 C C . TYR A 1 272 ? 31.153 3.211 12.727 1.00 25.03 276 TYR A C 1
ATOM 2035 O O . TYR A 1 272 ? 31.423 4.307 13.221 1.00 16.69 276 TYR A O 1
ATOM 2044 N N . PRO A 1 273 ? 32.023 2.477 12.046 1.00 27.23 277 PRO A N 1
ATOM 2045 C CA . PRO A 1 273 ? 31.696 1.181 11.462 1.00 15.55 277 PRO A CA 1
ATOM 2046 C C . PRO A 1 273 ? 31.689 0.015 12.452 1.00 20.05 277 PRO A C 1
ATOM 2047 O O . PRO A 1 273 ? 32.108 0.147 13.595 1.00 20.99 277 PRO A O 1
ATOM 2051 N N . ILE A 1 274 ? 31.193 -1.100 11.939 1.00 21.66 278 ILE A N 1
ATOM 2052 C CA . ILE A 1 274 ? 31.040 -2.399 12.551 1.00 19.42 278 ILE A CA 1
ATOM 2053 C C . ILE A 1 274 ? 31.392 -3.498 11.550 1.00 16.05 278 ILE A C 1
ATOM 2054 O O . ILE A 1 274 ? 31.112 -3.354 10.361 1.00 22.46 278 ILE A O 1
ATOM 2059 N N . LYS A 1 275 ? 31.989 -4.580 12.026 1.00 17.89 279 LYS A N 1
ATOM 2060 C CA . LYS A 1 275 ? 32.187 -5.746 11.173 1.00 16.82 279 LYS A CA 1
ATOM 2061 C C . LYS A 1 275 ? 30.828 -6.216 10.663 1.00 23.15 279 LYS A C 1
ATOM 2062 O O . LYS A 1 275 ? 29.847 -6.166 11.411 1.00 22.48 279 LYS A O 1
ATOM 2068 N N . VAL A 1 276 ? 30.769 -6.672 9.414 1.00 23.78 280 VAL A N 1
ATOM 2069 C CA . VAL A 1 276 ? 29.513 -7.234 8.915 1.00 22.14 280 VAL A CA 1
ATOM 2070 C C . VAL A 1 276 ? 29.101 -8.396 9.815 1.00 24.75 280 VAL A C 1
ATOM 2071 O O . VAL A 1 276 ? 27.916 -8.624 10.048 1.00 19.40 280 VAL A O 1
ATOM 2075 N N . ASP A 1 277 ? 30.106 -9.106 10.321 1.00 26.50 281 ASP A N 1
ATOM 2076 C CA . ASP A 1 277 ? 29.894 -10.231 11.221 1.00 22.07 281 ASP A CA 1
ATOM 2077 C C . ASP A 1 277 ? 29.232 -9.755 12.507 1.00 20.42 281 ASP A C 1
ATOM 2078 O O . ASP A 1 277 ? 28.332 -10.422 13.010 1.00 29.97 281 ASP A O 1
ATOM 2083 N N . ALA A 1 278 ? 29.685 -8.608 13.015 1.00 14.64 282 ALA A N 1
ATOM 2084 C CA . ALA A 1 278 ? 29.045 -8.076 14.218 1.00 25.87 282 ALA A CA 1
ATOM 2085 C C . ALA A 1 278 ? 27.627 -7.601 13.903 1.00 24.11 282 ALA A C 1
ATOM 2086 O O . ALA A 1 278 ? 26.746 -7.700 14.756 1.00 20.90 282 ALA A O 1
ATOM 2088 N N . LEU A 1 279 ? 27.425 -7.087 12.693 1.00 22.69 283 LEU A N 1
ATOM 2089 C CA . LEU A 1 279 ? 26.122 -6.578 12.278 1.00 19.71 283 LEU A CA 1
ATOM 2090 C C . LEU A 1 279 ? 25.111 -7.691 12.026 1.00 19.19 283 LEU A C 1
ATOM 2091 O O . LEU A 1 279 ? 23.916 -7.529 12.292 1.00 13.14 283 LEU A O 1
ATOM 2096 N N . VAL A 1 280 ? 25.581 -8.822 11.508 1.00 15.43 284 VAL A N 1
ATOM 2097 C CA . VAL A 1 280 ? 24.714 -9.946 11.184 1.00 15.64 284 VAL A CA 1
ATOM 2098 C C . VAL A 1 280 ? 24.215 -10.666 12.431 1.00 26.47 284 VAL A C 1
ATOM 2099 O O . VAL A 1 280 ? 23.046 -11.057 12.532 1.00 22.90 284 VAL A O 1
ATOM 2103 N N . GLU A 1 281 ? 25.126 -10.847 13.381 1.00 24.28 285 GLU A N 1
ATOM 2104 C CA . GLU A 1 281 ? 24.792 -11.491 14.646 1.00 28.04 285 GLU A CA 1
ATOM 2105 C C . GLU A 1 281 ? 23.850 -10.622 15.469 1.00 28.30 285 GLU A C 1
ATOM 2106 O O . GLU A 1 281 ? 23.120 -11.134 16.322 1.00 25.61 285 GLU A O 1
ATOM 2112 N N . GLY A 1 282 ? 23.855 -9.317 15.215 1.00 25.29 286 GLY A N 1
ATOM 2113 C CA . GLY A 1 282 ? 22.981 -8.379 15.894 1.00 28.06 286 GLY A CA 1
ATOM 2114 C C . GLY A 1 282 ? 21.561 -8.414 15.354 1.00 32.35 286 GLY A C 1
ATOM 2115 O O . GLY A 1 282 ? 20.617 -8.027 16.047 1.00 33.46 286 GLY A O 1
ATOM 2116 N N . ASN A 1 283 ? 21.420 -8.877 14.120 1.00 26.38 287 ASN A N 1
ATOM 2117 C CA . ASN A 1 283 ? 20.152 -9.059 13.440 1.00 21.09 287 ASN A CA 1
ATOM 2118 C C . ASN A 1 283 ? 19.800 -10.533 13.281 1.00 27.65 287 ASN A C 1
ATOM 2119 O O . ASN A 1 283 ? 19.089 -10.899 12.339 1.00 28.14 287 ASN A O 1
ATOM 2124 N N . SER A 1 284 ? 20.294 -11.401 14.163 1.00 32.89 288 SER A N 1
ATOM 2125 C CA . SER A 1 284 ? 20.150 -12.834 13.924 1.00 34.76 288 SER A CA 1
ATOM 2126 C C . SER A 1 284 ? 18.818 -13.397 14.392 1.00 42.34 288 SER A C 1
ATOM 2127 O O . SER A 1 284 ? 17.981 -12.719 14.979 1.00 32.86 288 SER A O 1
ATOM 2130 N N . THR A 1 285 ? 18.632 -14.688 14.113 1.00 50.94 289 THR A N 1
ATOM 2131 C CA . THR A 1 285 ? 17.396 -15.371 14.484 1.00 57.76 289 THR A CA 1
ATOM 2132 C C . THR A 1 285 ? 17.207 -15.428 15.993 1.00 63.42 289 THR A C 1
ATOM 2133 O O . THR A 1 285 ? 16.103 -15.217 16.499 1.00 81.62 289 THR A O 1
ATOM 2137 N N . GLN A 1 286 ? 18.262 -15.715 16.749 1.00 61.21 290 GLN A N 1
ATOM 2138 C CA . GLN A 1 286 ? 18.093 -15.873 18.196 1.00 60.40 290 GLN A CA 1
ATOM 2139 C C . GLN A 1 286 ? 18.093 -14.536 18.917 1.00 57.67 290 GLN A C 1
ATOM 2140 O O . GLN A 1 286 ? 17.616 -14.428 20.050 1.00 50.77 290 GLN A O 1
ATOM 2146 N N . MET A 1 287 ? 18.597 -13.480 18.277 1.00 55.81 291 MET A N 1
ATOM 2147 C CA . MET A 1 287 ? 18.521 -12.149 18.882 1.00 53.45 291 MET A CA 1
ATOM 2148 C C . MET A 1 287 ? 17.102 -11.597 18.762 1.00 54.72 291 MET A C 1
ATOM 2149 O O . MET A 1 287 ? 16.778 -10.533 19.289 1.00 64.68 291 MET A O 1
ATOM 2154 N N . ALA A 1 288 ? 16.245 -12.340 18.069 1.00 45.77 292 ALA A N 1
ATOM 2155 C CA . ALA A 1 288 ? 14.826 -12.032 17.995 1.00 40.92 292 ALA A CA 1
ATOM 2156 C C . ALA A 1 288 ? 14.022 -12.980 18.882 1.00 37.65 292 ALA A C 1
ATOM 2157 O O . ALA A 1 288 ? 13.089 -12.570 19.572 1.00 45.02 292 ALA A O 1
ATOM 2159 N N . MET A 1 289 ? 14.375 -14.260 18.874 1.00 31.91 293 MET A N 1
ATOM 2160 C CA . MET A 1 289 ? 13.568 -15.274 19.542 1.00 31.74 293 MET A CA 1
ATOM 2161 C C . MET A 1 289 ? 13.989 -15.575 20.969 1.00 27.90 293 MET A C 1
ATOM 2162 O O . MET A 1 289 ? 13.202 -16.171 21.714 1.00 29.69 293 MET A O 1
ATOM 2167 N N . GLU A 1 290 ? 15.186 -15.197 21.389 1.00 23.98 294 GLU A N 1
ATOM 2168 C CA . GLU A 1 290 ? 15.653 -15.492 22.744 1.00 25.30 294 GLU A CA 1
ATOM 2169 C C . GLU A 1 290 ? 15.513 -14.279 23.654 1.00 22.13 294 GLU A C 1
ATOM 2170 O O . GLU A 1 290 ? 15.668 -13.151 23.184 1.00 22.28 294 GLU A O 1
ATOM 2176 N N . PRO A 1 291 ? 15.212 -14.448 24.932 1.00 31.33 295 PRO A N 1
ATOM 2177 C CA . PRO A 1 291 ? 15.110 -13.306 25.851 1.00 30.22 295 PRO A CA 1
ATOM 2178 C C . PRO A 1 291 ? 16.493 -12.876 26.333 1.00 34.59 295 PRO A C 1
ATOM 2179 O O . PRO A 1 291 ? 17.346 -13.726 26.592 1.00 42.78 295 PRO A O 1
ATOM 2183 N N . HIS A 1 292 ? 16.692 -11.572 26.447 1.00 37.54 296 HIS A N 1
ATOM 2184 C CA . HIS A 1 292 ? 17.974 -10.978 26.797 1.00 38.10 296 HIS A CA 1
ATOM 2185 C C . HIS A 1 292 ? 17.836 -9.943 27.910 1.00 34.93 296 HIS A C 1
ATOM 2186 O O . HIS A 1 292 ? 17.022 -9.022 27.813 1.00 35.76 296 HIS A O 1
ATOM 2193 N N . LYS A 1 293 ? 18.627 -10.078 28.972 1.00 32.83 297 LYS A N 1
ATOM 2194 C CA . LYS A 1 293 ? 18.583 -9.090 30.050 1.00 41.24 297 LYS A CA 1
ATOM 2195 C C . LYS A 1 293 ? 19.207 -7.792 29.545 1.00 45.93 297 LYS A C 1
ATOM 2196 O O . LYS A 1 293 ? 20.045 -7.822 28.644 1.00 36.24 297 LYS A O 1
ATOM 2202 N N . VAL A 1 294 ? 18.783 -6.674 30.123 1.00 45.69 298 VAL A N 1
ATOM 2203 C CA . VAL A 1 294 ? 19.048 -5.373 29.536 1.00 42.31 298 VAL A CA 1
ATOM 2204 C C . VAL A 1 294 ? 19.722 -4.359 30.441 1.00 43.01 298 VAL A C 1
ATOM 2205 O O . VAL A 1 294 ? 19.260 -4.081 31.544 1.00 28.03 298 VAL A O 1
ATOM 2209 N N . ASN A 1 295 ? 20.821 -3.776 29.963 1.00 43.34 299 ASN A N 1
ATOM 2210 C CA . ASN A 1 295 ? 21.506 -2.721 30.701 1.00 39.13 299 ASN A CA 1
ATOM 2211 C C . ASN A 1 295 ? 20.902 -1.368 30.339 1.00 40.05 299 ASN A C 1
ATOM 2212 O O . ASN A 1 295 ? 21.296 -0.718 29.372 1.00 41.53 299 ASN A O 1
ATOM 2217 N N . TRP A 1 296 ? 19.922 -0.946 31.138 1.00 39.46 300 TRP A N 1
ATOM 2218 C CA . TRP A 1 296 ? 19.313 0.351 30.885 1.00 41.96 300 TRP A CA 1
ATOM 2219 C C . TRP A 1 296 ? 20.351 1.467 30.880 1.00 42.62 300 TRP A C 1
ATOM 2220 O O . TRP A 1 296 ? 21.412 1.348 31.495 1.00 41.23 300 TRP A O 1
ATOM 2231 N N . LEU A 1 297 ? 20.021 2.541 30.165 1.00 37.80 301 LEU A N 1
ATOM 2232 C CA . LEU A 1 297 ? 20.816 3.764 30.202 1.00 32.06 301 LEU A CA 1
ATOM 2233 C C . LEU A 1 297 ? 20.131 4.728 31.173 1.00 34.87 301 LEU A C 1
ATOM 2234 O O . LEU A 1 297 ? 19.155 5.363 30.792 1.00 26.62 301 LEU A O 1
ATOM 2239 N N . THR A 1 298 ? 20.652 4.766 32.393 1.00 46.80 302 THR A N 1
ATOM 2240 C CA . THR A 1 298 ? 20.062 5.493 33.515 1.00 52.15 302 THR A CA 1
ATOM 2241 C C . THR A 1 298 ? 19.667 6.894 33.067 1.00 55.42 302 THR A C 1
ATOM 2242 O O . THR A 1 298 ? 18.536 7.313 33.328 1.00 84.76 302 THR A O 1
ATOM 2246 N N . PRO A 1 299 ? 20.559 7.586 32.382 1.00 46.72 303 PRO A N 1
ATOM 2247 C CA . PRO A 1 299 ? 20.187 8.711 31.526 1.00 41.85 303 PRO A CA 1
ATOM 2248 C C . PRO A 1 299 ? 20.179 8.253 30.069 1.00 40.20 303 PRO A C 1
ATOM 2249 O O . PRO A 1 299 ? 21.275 8.103 29.517 1.00 58.24 303 PRO A O 1
ATOM 2253 N N . PRO A 1 300 ? 19.019 8.018 29.475 1.00 39.08 304 PRO A N 1
ATOM 2254 C CA . PRO A 1 300 ? 18.940 7.656 28.053 1.00 37.04 304 PRO A CA 1
ATOM 2255 C C . PRO A 1 300 ? 19.787 8.604 27.207 1.00 34.64 304 PRO A C 1
ATOM 2256 O O . PRO A 1 300 ? 19.860 9.800 27.490 1.00 20.06 304 PRO A O 1
ATOM 2260 N N . GLN A 1 301 ? 20.431 8.038 26.193 1.00 31.97 305 GLN A N 1
ATOM 2261 C CA . GLN A 1 301 ? 21.429 8.763 25.421 1.00 34.23 305 GLN A CA 1
ATOM 2262 C C . GLN A 1 301 ? 20.930 9.324 24.100 1.00 29.45 305 GLN A C 1
ATOM 2263 O O . GLN A 1 301 ? 20.491 8.626 23.187 1.00 20.72 305 GLN A O 1
ATOM 2269 N N . ALA A 1 302 ? 21.011 10.651 23.969 1.00 27.85 306 ALA A N 1
ATOM 2270 C CA . ALA A 1 302 ? 20.659 11.276 22.700 1.00 21.23 306 ALA A CA 1
ATOM 2271 C C . ALA A 1 302 ? 21.517 10.715 21.574 1.00 24.34 306 ALA A C 1
ATOM 2272 O O . ALA A 1 302 ? 22.628 10.218 21.774 1.00 26.41 306 ALA A O 1
ATOM 2274 N N . ALA A 1 303 ? 21.013 10.795 20.346 1.00 19.58 307 ALA A N 1
ATOM 2275 C CA . ALA A 1 303 ? 21.794 10.277 19.225 1.00 19.29 307 ALA A CA 1
ATOM 2276 C C . ALA A 1 303 ? 23.144 10.965 19.098 1.00 24.65 307 ALA A C 1
ATOM 2277 O O . ALA A 1 303 ? 23.207 12.197 18.999 1.00 34.77 307 ALA A O 1
ATOM 2279 N N . PRO A 1 304 ? 24.242 10.233 19.112 1.00 28.97 308 PRO A N 1
ATOM 2280 C CA . PRO A 1 304 ? 25.564 10.763 18.766 1.00 23.45 308 PRO A CA 1
ATOM 2281 C C . PRO A 1 304 ? 26.059 10.271 17.407 1.00 23.89 308 PRO A C 1
ATOM 2282 O O . PRO A 1 304 ? 25.617 9.254 16.869 1.00 27.73 308 PRO A O 1
ATOM 2286 N N . LEU A 1 305 ? 27.008 11.009 16.851 1.00 18.21 309 LEU A N 1
ATOM 2287 C CA . LEU A 1 305 ? 27.639 10.741 15.573 1.00 18.30 309 LEU A CA 1
ATOM 2288 C C . LEU A 1 305 ? 28.278 9.354 15.548 1.00 18.45 309 LEU A C 1
ATOM 2289 O O . LEU A 1 305 ? 28.346 8.700 16.593 1.00 27.84 309 LEU A O 1
ATOM 2294 N N . ASP A 1 306 ? 28.732 8.921 14.382 1.00 18.52 310 ASP A N 1
ATOM 2295 C CA . ASP A 1 306 ? 29.364 7.625 14.163 1.00 16.16 310 ASP A CA 1
ATOM 2296 C C . ASP A 1 306 ? 28.484 6.488 14.679 1.00 15.48 310 ASP A C 1
ATOM 2297 O O . ASP A 1 306 ? 28.929 5.573 15.366 1.00 21.42 310 ASP A O 1
ATOM 2302 N N . THR A 1 307 ? 27.204 6.552 14.328 1.00 14.70 311 THR A N 1
ATOM 2303 C CA . THR A 1 307 ? 26.246 5.527 14.725 1.00 20.52 311 THR A CA 1
ATOM 2304 C C . THR A 1 307 ? 25.607 4.907 13.494 1.00 19.66 311 THR A C 1
ATOM 2305 O O . THR A 1 307 ? 25.306 5.604 12.523 1.00 14.12 311 THR A O 1
ATOM 2309 N N . LEU A 1 308 ? 25.393 3.591 13.502 1.00 20.20 312 LEU A N 1
ATOM 2310 C CA . LEU A 1 308 ? 24.621 3.018 12.403 1.00 20.59 312 LEU A CA 1
ATOM 2311 C C . LEU A 1 308 ? 23.180 2.762 12.855 1.00 14.88 312 LEU A C 1
ATOM 2312 O O . LEU A 1 308 ? 22.954 2.180 13.913 1.00 8.81 312 LEU A O 1
ATOM 2317 N N . VAL A 1 309 ? 22.220 3.202 12.054 1.00 16.92 313 VAL A N 1
ATOM 2318 C CA . VAL A 1 309 ? 20.808 2.915 12.344 1.00 15.53 313 VAL A CA 1
ATOM 2319 C C . VAL A 1 309 ? 20.313 1.893 11.333 1.00 14.60 313 VAL A C 1
ATOM 2320 O O . VAL A 1 309 ? 20.603 1.957 10.137 1.00 11.45 313 VAL A O 1
ATOM 2324 N N . ASN A 1 310 ? 19.572 0.887 11.794 1.00 16.30 314 ASN A N 1
ATOM 2325 C CA . ASN A 1 310 ? 19.125 -0.118 10.826 1.00 13.33 314 ASN A CA 1
ATOM 2326 C C . ASN A 1 310 ? 17.789 -0.709 11.240 1.00 11.24 314 ASN A C 1
ATOM 2327 O O . ASN A 1 310 ? 17.300 -0.511 12.350 1.00 10.21 314 ASN A O 1
ATOM 2332 N N . LYS A 1 311 ? 17.184 -1.466 10.327 1.00 12.49 315 LYS A N 1
ATOM 2333 C CA . LYS A 1 311 ? 15.955 -2.153 10.709 1.00 14.94 315 LYS A CA 1
ATOM 2334 C C . LYS A 1 311 ? 15.684 -3.274 9.715 1.00 10.64 315 LYS A C 1
ATOM 2335 O O . LYS A 1 311 ? 15.836 -3.033 8.523 1.00 10.57 315 LYS A O 1
ATOM 2341 N N . THR A 1 312 ? 15.301 -4.442 10.220 1.00 14.71 316 THR A N 1
ATOM 2342 C CA . THR A 1 312 ? 14.890 -5.527 9.328 1.00 19.88 316 THR A CA 1
ATOM 2343 C C . THR A 1 312 ? 13.378 -5.669 9.358 1.00 18.01 316 THR A C 1
ATOM 2344 O O . THR A 1 312 ? 12.702 -5.255 10.301 1.00 8.48 316 THR A O 1
ATOM 2348 N N . GLY A 1 313 ? 12.796 -6.258 8.317 1.00 13.43 317 GLY A N 1
ATOM 2349 C CA . GLY A 1 313 ? 11.349 -6.481 8.401 1.00 3.69 317 GLY A CA 1
ATOM 2350 C C . GLY A 1 313 ? 10.949 -7.524 7.376 1.00 8.92 317 GLY A C 1
ATOM 2351 O O . GLY A 1 313 ? 11.406 -7.442 6.237 1.00 9.53 317 GLY A O 1
ATOM 2352 N N . SER A 1 314 ? 10.125 -8.479 7.776 1.00 6.79 318 SER A N 1
ATOM 2353 C CA . SER A 1 314 ? 9.719 -9.548 6.871 1.00 11.21 318 SER A CA 1
ATOM 2354 C C . SER A 1 314 ? 8.228 -9.848 6.980 1.00 17.17 318 SER A C 1
ATOM 2355 O O . SER A 1 314 ? 7.615 -9.619 8.019 1.00 9.31 318 SER A O 1
ATOM 2358 N N . THR A 1 315 ? 7.652 -10.356 5.897 1.00 18.40 319 THR A N 1
ATOM 2359 C CA . THR A 1 315 ? 6.297 -10.879 5.888 1.00 14.75 319 THR A CA 1
ATOM 2360 C C . THR A 1 315 ? 6.376 -12.270 5.255 1.00 18.26 319 THR A C 1
ATOM 2361 O O . THR A 1 315 ? 7.483 -12.760 5.033 1.00 12.44 319 THR A O 1
ATOM 2365 N N . GLY A 1 316 ? 5.235 -12.889 4.963 1.00 20.23 320 GLY A N 1
ATOM 2366 C CA . GLY A 1 316 ? 5.298 -14.177 4.289 1.00 26.21 320 GLY A CA 1
ATOM 2367 C C . GLY A 1 316 ? 6.108 -14.111 3.004 1.00 21.82 320 GLY A C 1
ATOM 2368 O O . GLY A 1 316 ? 6.970 -14.969 2.781 1.00 12.26 320 GLY A O 1
ATOM 2369 N N . GLY A 1 317 ? 5.850 -13.116 2.154 1.00 13.63 321 GLY A N 1
ATOM 2370 C CA . GLY A 1 317 ? 6.555 -13.053 0.880 1.00 14.44 321 GLY A CA 1
ATOM 2371 C C . GLY A 1 317 ? 7.441 -11.854 0.676 1.00 10.95 321 GLY A C 1
ATOM 2372 O O . GLY A 1 317 ? 7.796 -11.518 -0.463 1.00 21.50 321 GLY A O 1
ATOM 2373 N N . PHE A 1 318 ? 7.826 -11.153 1.742 1.00 10.33 322 PHE A N 1
ATOM 2374 C CA . PHE A 1 318 ? 8.627 -9.944 1.556 1.00 8.71 322 PHE A CA 1
ATOM 2375 C C . PHE A 1 318 ? 9.794 -9.910 2.540 1.00 6.94 322 PHE A C 1
ATOM 2376 O O . PHE A 1 318 ? 9.697 -10.457 3.634 1.00 7.36 322 PHE A O 1
ATOM 2384 N N . GLY A 1 319 ? 10.876 -9.271 2.121 1.00 13.02 323 GLY A N 1
ATOM 2385 C CA . GLY A 1 319 ? 12.094 -9.085 2.877 1.00 8.81 323 GLY A CA 1
ATOM 2386 C C . GLY A 1 319 ? 12.588 -7.650 2.768 1.00 12.68 323 GLY A C 1
ATOM 2387 O O . GLY A 1 319 ? 13.112 -7.272 1.724 1.00 11.60 323 GLY A O 1
ATOM 2388 N N . ALA A 1 320 ? 12.429 -6.851 3.817 1.00 13.69 324 ALA A N 1
ATOM 2389 C CA . ALA A 1 320 ? 12.835 -5.458 3.847 1.00 12.47 324 ALA A CA 1
ATOM 2390 C C . ALA A 1 320 ? 14.060 -5.214 4.717 1.00 3.01 324 ALA A C 1
ATOM 2391 O O . ALA A 1 320 ? 14.262 -5.886 5.723 1.00 2.90 324 ALA A O 1
ATOM 2393 N N . TYR A 1 321 ? 14.892 -4.241 4.341 1.00 5.71 325 TYR A N 1
ATOM 2394 C CA . TYR A 1 321 ? 16.002 -3.889 5.230 1.00 11.97 325 TYR A CA 1
ATOM 2395 C C . TYR A 1 321 ? 16.386 -2.424 5.029 1.00 10.53 325 TYR A C 1
ATOM 2396 O O . TYR A 1 321 ? 16.461 -1.924 3.907 1.00 12.42 325 TYR A O 1
ATOM 2405 N N . VAL A 1 322 ? 16.619 -1.760 6.159 1.00 10.81 326 VAL A N 1
ATOM 2406 C CA . VAL A 1 322 ? 17.031 -0.365 6.145 1.00 13.30 326 VAL A CA 1
ATOM 2407 C C . VAL A 1 322 ? 18.291 -0.151 6.974 1.00 7.32 326 VAL A C 1
ATOM 2408 O O . VAL A 1 322 ? 18.348 -0.612 8.111 1.00 12.46 326 VAL A O 1
ATOM 2412 N N . ALA A 1 323 ? 19.289 0.553 6.446 1.00 13.19 327 ALA A N 1
ATOM 2413 C CA . ALA A 1 323 ? 20.522 0.835 7.178 1.00 13.35 327 ALA A CA 1
ATOM 2414 C C . ALA A 1 323 ? 21.130 2.181 6.815 1.00 6.68 327 ALA A C 1
ATOM 2415 O O . ALA A 1 323 ? 21.377 2.503 5.655 1.00 14.16 327 ALA A O 1
ATOM 2417 N N . TYR A 1 324 ? 21.410 3.033 7.804 1.00 6.95 328 TYR A N 1
ATOM 2418 C CA . TYR A 1 324 ? 22.000 4.321 7.412 1.00 5.34 328 TYR A CA 1
ATOM 2419 C C . TYR A 1 324 ? 22.855 4.912 8.518 1.00 9.37 328 TYR A C 1
ATOM 2420 O O . TYR A 1 324 ? 22.707 4.563 9.697 1.00 6.93 328 TYR A O 1
ATOM 2429 N N . VAL A 1 325 ? 23.779 5.818 8.178 1.00 14.25 329 VAL A N 1
ATOM 2430 C CA . VAL A 1 325 ? 24.570 6.401 9.288 1.00 12.43 329 VAL A CA 1
ATOM 2431 C C . VAL A 1 325 ? 24.474 7.919 9.218 1.00 14.51 329 VAL A C 1
ATOM 2432 O O . VAL A 1 325 ? 25.096 8.625 8.436 1.00 16.20 329 VAL A O 1
ATOM 2436 N N . PRO A 1 326 ? 23.592 8.434 10.085 1.00 16.07 330 PRO A N 1
ATOM 2437 C CA . PRO A 1 326 ? 23.140 9.825 10.058 1.00 12.97 330 PRO A CA 1
ATOM 2438 C C . PRO A 1 326 ? 24.274 10.844 10.014 1.00 19.52 330 PRO A C 1
ATOM 2439 O O . PRO A 1 326 ? 24.154 11.843 9.291 1.00 22.98 330 PRO A O 1
ATOM 2443 N N . SER A 1 327 ? 25.353 10.615 10.749 1.00 15.26 331 SER A N 1
ATOM 2444 C CA . SER A 1 327 ? 26.483 11.535 10.788 1.00 10.19 331 SER A CA 1
ATOM 2445 C C . SER A 1 327 ? 27.231 11.540 9.463 1.00 16.82 331 SER A C 1
ATOM 2446 O O . SER A 1 327 ? 27.993 12.451 9.152 1.00 22.51 331 SER A O 1
ATOM 2449 N N . LYS A 1 328 ? 27.006 10.505 8.660 1.00 20.32 332 LYS A N 1
ATOM 2450 C CA . LYS A 1 328 ? 27.629 10.456 7.337 1.00 20.26 332 LYS A CA 1
ATOM 2451 C C . LYS A 1 328 ? 26.631 10.871 6.264 1.00 15.10 332 LYS A C 1
ATOM 2452 O O . LYS A 1 328 ? 27.005 11.148 5.123 1.00 16.47 332 LYS A O 1
ATOM 2458 N N . GLY A 1 329 ? 25.343 10.914 6.603 1.00 19.25 333 GLY A N 1
ATOM 2459 C CA . GLY A 1 329 ? 24.331 11.202 5.586 1.00 17.36 333 GLY A CA 1
ATOM 2460 C C . GLY A 1 329 ? 24.216 10.068 4.583 1.00 16.83 333 GLY A C 1
ATOM 2461 O O . GLY A 1 329 ? 23.827 10.255 3.429 1.00 11.67 333 GLY A O 1
ATOM 2462 N N . LEU A 1 330 ? 24.557 8.847 4.992 1.00 21.18 334 LEU A N 1
ATOM 2463 C CA . LEU A 1 330 ? 24.556 7.699 4.091 1.00 22.93 334 LEU A CA 1
ATOM 2464 C C . LEU A 1 330 ? 23.423 6.732 4.385 1.00 14.67 334 LEU A C 1
ATOM 2465 O O . LEU A 1 330 ? 23.273 6.266 5.514 1.00 16.24 334 LEU A O 1
ATOM 2470 N N . GLY A 1 331 ? 22.623 6.410 3.370 1.00 16.61 335 GLY A N 1
ATOM 2471 C CA . GLY A 1 331 ? 21.519 5.492 3.621 1.00 6.96 335 GLY A CA 1
ATOM 2472 C C . GLY A 1 331 ? 21.324 4.505 2.495 1.00 5.35 335 GLY A C 1
ATOM 2473 O O . GLY A 1 331 ? 21.463 4.810 1.310 1.00 12.14 335 GLY A O 1
ATOM 2474 N N . VAL A 1 332 ? 20.992 3.277 2.860 1.00 6.61 336 VAL A N 1
ATOM 2475 C CA . VAL A 1 332 ? 20.600 2.284 1.856 1.00 5.12 336 VAL A CA 1
ATOM 2476 C C . VAL A 1 332 ? 19.235 1.720 2.249 1.00 13.77 336 VAL A C 1
ATOM 2477 O O . VAL A 1 332 ? 18.864 1.565 3.419 1.00 8.99 336 VAL A O 1
ATOM 2481 N N . VAL A 1 333 ? 18.437 1.413 1.245 1.00 9.62 337 VAL A N 1
ATOM 2482 C CA . VAL A 1 333 ? 17.177 0.713 1.457 1.00 10.75 337 VAL A CA 1
ATOM 2483 C C . VAL A 1 333 ? 17.104 -0.459 0.484 1.00 7.02 337 VAL A C 1
ATOM 2484 O O . VAL A 1 333 ? 17.342 -0.282 -0.710 1.00 7.22 337 VAL A O 1
ATOM 2488 N N . ILE A 1 334 ? 16.805 -1.663 0.970 1.00 12.80 338 ILE A N 1
ATOM 2489 C CA . ILE A 1 334 ? 16.602 -2.754 0.018 1.00 10.31 338 ILE A CA 1
ATOM 2490 C C . ILE A 1 334 ? 15.265 -3.435 0.315 1.00 9.91 338 ILE A C 1
ATOM 2491 O O . ILE A 1 334 ? 14.981 -3.913 1.411 1.00 14.05 338 ILE A O 1
ATOM 2496 N N . LEU A 1 335 ? 14.441 -3.466 -0.713 1.00 7.25 339 LEU A N 1
ATOM 2497 C CA . LEU A 1 335 ? 13.119 -4.068 -0.663 1.00 4.74 339 LEU A CA 1
ATOM 2498 C C . LEU A 1 335 ? 13.036 -5.226 -1.647 1.00 5.43 339 LEU A C 1
ATOM 2499 O O . LEU A 1 335 ? 13.376 -5.033 -2.819 1.00 8.45 339 LEU A O 1
ATOM 2504 N N . ALA A 1 336 ? 12.592 -6.386 -1.184 1.00 8.21 340 ALA A N 1
ATOM 2505 C CA . ALA A 1 336 ? 12.487 -7.579 -2.010 1.00 6.95 340 ALA A CA 1
ATOM 2506 C C . ALA A 1 336 ? 11.130 -8.243 -1.830 1.00 6.39 340 ALA A C 1
ATOM 2507 O O . ALA A 1 336 ? 10.581 -8.161 -0.733 1.00 4.15 340 ALA A O 1
ATOM 2509 N N . ASN A 1 337 ? 10.613 -8.887 -2.872 1.00 12.12 341 ASN A N 1
ATOM 2510 C CA . ASN A 1 337 ? 9.378 -9.661 -2.708 1.00 14.50 341 ASN A CA 1
ATOM 2511 C C . ASN A 1 337 ? 9.742 -11.121 -2.431 1.00 17.12 341 ASN A C 1
ATOM 2512 O O . ASN A 1 337 ? 9.222 -12.077 -2.993 1.00 9.38 341 ASN A O 1
ATOM 2517 N N . LYS A 1 338 ? 10.691 -11.241 -1.507 1.00 9.02 342 LYS A N 1
ATOM 2518 C CA . LYS A 1 338 ? 11.038 -12.531 -0.948 1.00 12.72 342 LYS A CA 1
ATOM 2519 C C . LYS A 1 338 ? 11.514 -12.340 0.486 1.00 9.07 342 LYS A C 1
ATOM 2520 O O . LYS A 1 338 ? 12.257 -11.422 0.816 1.00 12.61 342 LYS A O 1
ATOM 2526 N N . ASN A 1 339 ? 11.067 -13.240 1.355 1.00 10.17 343 ASN A N 1
ATOM 2527 C CA . ASN A 1 339 ? 11.608 -13.222 2.708 1.00 9.51 343 ASN A CA 1
ATOM 2528 C C . ASN A 1 339 ? 12.931 -13.968 2.724 1.00 13.46 343 ASN A C 1
ATOM 2529 O O . ASN A 1 339 ? 12.994 -15.129 3.138 1.00 27.10 343 ASN A O 1
ATOM 2534 N N . TYR A 1 340 ? 14.016 -13.352 2.264 1.00 19.46 344 TYR A N 1
ATOM 2535 C CA . TYR A 1 340 ? 15.308 -14.070 2.259 1.00 13.34 344 TYR A CA 1
ATOM 2536 C C . TYR A 1 340 ? 16.043 -13.799 3.563 1.00 10.86 344 TYR A C 1
ATOM 2537 O O . TYR A 1 340 ? 15.625 -12.881 4.289 1.00 23.58 344 TYR A O 1
ATOM 2546 N N . PRO A 1 341 ? 17.081 -14.538 3.926 1.00 18.64 345 P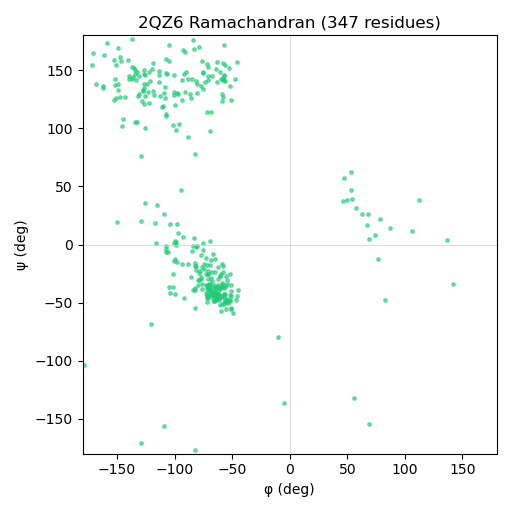RO A N 1
ATOM 2547 C CA . PRO A 1 341 ? 17.729 -14.390 5.240 1.00 19.25 345 PRO A CA 1
ATOM 2548 C C . PRO A 1 341 ? 18.302 -13.011 5.553 1.00 19.69 345 PRO A C 1
ATOM 2549 O O . PRO A 1 341 ? 18.879 -12.315 4.723 1.00 25.78 345 PRO A O 1
ATOM 2553 N N . ASN A 1 342 ? 18.159 -12.620 6.815 1.00 15.66 346 ASN A N 1
ATOM 2554 C CA . ASN A 1 342 ? 18.619 -11.344 7.335 1.00 21.84 346 ASN A CA 1
ATOM 2555 C C . ASN A 1 342 ? 20.112 -11.137 7.106 1.00 19.92 346 ASN A C 1
ATOM 2556 O O . ASN A 1 342 ? 20.547 -10.047 6.722 1.00 29.94 346 ASN A O 1
ATOM 2561 N N . ALA A 1 343 ? 20.899 -12.176 7.347 1.00 16.70 347 ALA A N 1
ATOM 2562 C CA . ALA A 1 343 ? 22.341 -12.103 7.147 1.00 14.63 347 ALA A CA 1
ATOM 2563 C C . ALA A 1 343 ? 22.678 -11.579 5.758 1.00 7.86 347 ALA A C 1
ATOM 2564 O O . ALA A 1 343 ? 23.571 -10.756 5.557 1.00 16.43 347 ALA A O 1
ATOM 2566 N N . GLU A 1 344 ? 21.944 -12.082 4.764 1.00 8.79 348 GLU A N 1
ATOM 2567 C CA . GLU A 1 344 ? 22.211 -11.638 3.394 1.00 7.93 348 GLU A CA 1
ATOM 2568 C C . GLU A 1 344 ? 21.803 -10.178 3.240 1.00 11.16 348 GLU A C 1
ATOM 2569 O O . GLU A 1 344 ? 22.362 -9.434 2.435 1.00 9.80 348 GLU A O 1
ATOM 2575 N N . ARG A 1 345 ? 20.810 -9.731 4.017 1.00 8.05 349 ARG A N 1
ATOM 2576 C CA . ARG A 1 345 ? 20.361 -8.351 3.817 1.00 13.02 349 ARG A CA 1
ATOM 2577 C C . ARG A 1 345 ? 21.427 -7.385 4.314 1.00 14.61 349 ARG A C 1
ATOM 2578 O O . ARG A 1 345 ? 21.731 -6.417 3.623 1.00 16.88 349 ARG A O 1
ATOM 2586 N N . VAL A 1 346 ? 21.953 -7.677 5.506 1.00 9.49 350 VAL A N 1
ATOM 2587 C CA . VAL A 1 346 ? 22.960 -6.796 6.088 1.00 14.31 350 VAL A CA 1
ATOM 2588 C C . VAL A 1 346 ? 24.261 -6.873 5.301 1.00 15.52 350 VAL A C 1
ATOM 2589 O O . VAL A 1 346 ? 24.908 -5.840 5.098 1.00 20.01 350 VAL A O 1
ATOM 2593 N N . LYS A 1 347 ? 24.636 -8.072 4.853 1.00 20.67 351 LYS A N 1
ATOM 2594 C CA . LYS A 1 347 ? 25.848 -8.196 4.041 1.00 17.75 351 LYS A CA 1
ATOM 2595 C C . LYS A 1 347 ? 25.788 -7.242 2.847 1.00 16.54 351 LYS A C 1
ATOM 2596 O O . LYS A 1 347 ? 26.720 -6.490 2.561 1.00 14.65 351 LYS A O 1
ATOM 2602 N N . ALA A 1 348 ? 24.655 -7.276 2.145 1.00 11.57 352 ALA A N 1
ATOM 2603 C CA . ALA A 1 348 ? 24.495 -6.474 0.937 1.00 8.37 352 ALA A CA 1
ATOM 2604 C C . ALA A 1 348 ? 24.432 -4.985 1.250 1.00 9.85 352 ALA A C 1
ATOM 2605 O O . ALA A 1 348 ? 25.008 -4.152 0.547 1.00 9.62 352 ALA A O 1
ATOM 2607 N N . ALA A 1 349 ? 23.713 -4.644 2.317 1.00 11.45 353 ALA A N 1
ATOM 2608 C CA . ALA A 1 349 ? 23.603 -3.259 2.749 1.00 13.96 353 ALA A CA 1
ATOM 2609 C C . ALA A 1 349 ? 24.975 -2.721 3.154 1.00 12.36 353 ALA A C 1
ATOM 2610 O O . ALA A 1 349 ? 25.370 -1.619 2.784 1.00 24.74 353 ALA A O 1
ATOM 2612 N N . HIS A 1 350 ? 25.670 -3.537 3.931 1.00 9.94 354 HIS A N 1
ATOM 2613 C CA . HIS A 1 350 ? 26.998 -3.213 4.432 1.00 17.06 354 HIS A CA 1
ATOM 2614 C C . HIS A 1 350 ? 27.983 -2.913 3.307 1.00 19.55 354 HIS A C 1
ATOM 2615 O O . HIS A 1 350 ? 28.749 -1.944 3.375 1.00 24.02 354 HIS A O 1
ATOM 2622 N N . ALA A 1 351 ? 27.968 -3.747 2.272 1.00 13.35 355 ALA A N 1
ATOM 2623 C CA . ALA A 1 351 ? 28.803 -3.585 1.098 1.00 12.13 355 ALA A CA 1
ATOM 2624 C C . ALA A 1 351 ? 28.540 -2.265 0.388 1.00 19.43 355 ALA A C 1
ATOM 2625 O O . ALA A 1 351 ? 29.440 -1.553 -0.053 1.00 23.67 355 ALA A O 1
ATOM 2627 N N . ILE A 1 352 ? 27.243 -1.976 0.258 1.00 15.11 356 ILE A N 1
ATOM 2628 C CA . ILE A 1 352 ? 26.876 -0.805 -0.546 1.00 13.72 356 ILE A CA 1
ATOM 2629 C C . ILE A 1 352 ? 27.264 0.435 0.241 1.00 17.03 356 ILE A C 1
ATOM 2630 O O . ILE A 1 352 ? 27.846 1.384 -0.282 1.00 18.51 356 ILE A O 1
ATOM 2635 N N . LEU A 1 353 ? 26.964 0.416 1.539 1.00 15.84 357 LEU A N 1
ATOM 2636 C CA . LEU A 1 353 ? 27.329 1.547 2.390 1.00 22.05 357 LEU A CA 1
ATOM 2637 C C . LEU A 1 353 ? 28.831 1.798 2.373 1.00 22.17 357 LEU A C 1
ATOM 2638 O O . LEU A 1 353 ? 29.297 2.938 2.255 1.00 17.32 357 LEU A O 1
ATOM 2643 N N . SER A 1 354 ? 29.623 0.734 2.493 1.00 16.65 358 SER A N 1
ATOM 2644 C CA . SER A 1 354 ? 31.073 0.917 2.456 1.00 19.51 358 SER A CA 1
ATOM 2645 C C . SER A 1 354 ? 31.516 1.614 1.171 1.00 18.93 358 SER A C 1
ATOM 2646 O O . SER A 1 354 ? 32.293 2.567 1.188 1.00 27.69 358 SER A O 1
ATOM 2649 N N . ALA A 1 355 ? 31.025 1.119 0.042 1.00 17.86 359 ALA A N 1
ATOM 2650 C CA . ALA A 1 355 ? 31.420 1.623 -1.264 1.00 15.64 359 ALA A CA 1
ATOM 2651 C C . ALA A 1 355 ? 31.054 3.091 -1.454 1.00 21.77 359 ALA A C 1
ATOM 2652 O O . ALA A 1 355 ? 31.619 3.741 -2.333 1.00 36.26 359 ALA A O 1
ATOM 2654 N N . MET A 1 356 ? 30.127 3.581 -0.650 1.00 24.14 360 MET A N 1
ATOM 2655 C CA . MET A 1 356 ? 29.623 4.938 -0.645 1.00 25.84 360 MET A CA 1
ATOM 2656 C C . MET A 1 356 ? 30.389 5.855 0.309 1.00 28.36 360 MET A C 1
ATOM 2657 O O . MET A 1 356 ? 30.520 7.048 0.037 1.00 29.38 360 MET A O 1
#

Sequence (349 aa):
DIRQVVDSTVEPLMQQQDIAGLSVAVIQNGKAQYFNYGVANKDSKQPITENTLFEIGSVSKTFTATLAGYALANGKLKLSDPASQYLPALRGDKFDHISLLNLGTYTAGGLPLQFPTGKMISYYQHWKPAFAPGTQRLYSNPSIGLFGHLAAQSLGQPFEKLMEQTVLPKLGLKHTFISVPETQMSLYAQGYDKAGKPVRVSPGALDAEAYGIKTSTSDLIHYVEVNMHPAKLEKPLQQAIAATHTGYYTVDGMTQGLGWEMYPYPIKVDALVEGNSTQMAMEPHKVNWLTPPQAAPLDTLVNKTGSTGGFGAYVAYVPSKGLGVVILANKNYPNAERVKAAHAILSAM

Solvent-accessible surface area: 13983 Å² total; per-residue (Å²): 158,29,120,128,43,0,40,74,31,0,87,67,13,36,152,117,26,99,6,8,0,0,0,0,0,0,7,58,129,45,120,34,56,61,1,55,22,36,30,0,34,78,129,75,133,51,90,8,55,47,72,4,3,0,1,0,0,11,0,0,0,0,0,0,0,0,0,0,0,24,0,34,25,66,70,94,7,131,26,90,24,47,0,8,97,30,20,82,50,6,139,66,106,46,2,45,142,4,20,0,27,16,0,0,0,4,0,2,0,14,4,41,55,78,41,135,142,35,164,10,25,23,38,0,87,149,22,179,50,73,57,59,56,18,48,35,9,26,39,0,17,0,1,0,0,0,0,0,45,0,0,1,77,11,36,72,65,88,11,69,88,2,0,59,129,27,0,3,68,83,1,35,6,155,77,5,23,21,72,22,54,150,115,40,69,86,61,20,0,32,0,10,43,183,62,35,122,87,51,84,39,80,122,35,35,24,33,4,5,1,34,7,1,20,0,0,0,31,11,0,2,73,0,0,22,14,7,14,77,36,82,199,18,65,168,38,0,58,88,0,4,59,10,0,14,21,3,11,0,40,6,117,57,0,40,0,0,0,0,0,14,8,8,75,39,109,23,151,45,77,47,1,22,105,3,14,43,90,102,18,26,117,83,59,34,152,19,94,69,31,134,84,67,78,79,66,88,134,89,21,1,3,0,9,19,3,44,13,45,0,0,0,0,1,0,0,0,1,38,47,117,6,14,0,2,0,2,0,0,0,33,71,1,71,47,36,31,1,0,92,8,2,37,39,1,8,71,60,41

Radius of gyration: 19.0 Å; Cα contacts (8 Å, |Δi|>4): 799; chains: 1; bounding box: 43×43×54 Å